Protein AF-0000000068716318 (afdb_homodimer)

Organism: Bacillus thuringiensis (NCBI:txid1428)

Secondary structure (DSSP, 8-state):
--HHHHHHHHHHHHHHHHHHHHHHHHHHHHHHHHHHHHTT----HHHHHHHHHHHHHHHHHHHHHHHHHHHHHH--HHHHHTTS---BHHHHHHHHHHHHHHHT----HHHHHHIIIIIT-PPPB------------/--HHHHHHHHHHHHHHHHHHHHHHHHHHHHHHHHHHHHTT----HHHHHHHHHHHHHHHHHHHHHHHHHHHHHH--HHHHHTTS---BHHHHHHHHHHHHHHHT----HHHHHHIIIIIT-PPPB------------

Structure (mmCIF, N/CA/C/O backbone):
data_AF-0000000068716318-model_v1
#
loop_
_entity.id
_entity.type
_entity.pdbx_description
1 polymer 'Group-specific protein'
#
loop_
_atom_site.group_PDB
_atom_site.id
_atom_site.type_symbol
_atom_site.label_atom_id
_atom_site.label_alt_id
_atom_site.label_comp_id
_atom_site.label_asym_id
_atom_site.label_entity_id
_atom_site.label_seq_id
_atom_site.pdbx_PDB_ins_code
_atom_site.Cartn_x
_atom_site.Cartn_y
_atom_site.Cartn_z
_atom_site.occupancy
_atom_site.B_iso_or_equiv
_atom_site.auth_seq_id
_atom_site.auth_comp_id
_atom_site.auth_asym_id
_atom_site.auth_atom_id
_atom_site.pdbx_PDB_model_num
ATOM 1 N N . MET A 1 1 ? -17.547 17.469 21.984 1 54.81 1 MET A N 1
ATOM 2 C CA . MET A 1 1 ? -16.453 16.859 21.234 1 54.81 1 MET A CA 1
ATOM 3 C C . MET A 1 1 ? -16.344 17.469 19.828 1 54.81 1 MET A C 1
ATOM 5 O O . MET A 1 1 ? -17.359 17.703 19.172 1 54.81 1 MET A O 1
ATOM 9 N N . ASN A 1 2 ? -15.156 18.109 19.375 1 83.75 2 ASN A N 1
ATOM 10 C CA . ASN A 1 2 ? -14.891 18.859 18.141 1 83.75 2 ASN A CA 1
ATOM 11 C C . ASN A 1 2 ? -15.242 18.047 16.906 1 83.75 2 ASN A C 1
ATOM 13 O O . ASN A 1 2 ? -14.828 16.891 16.766 1 83.75 2 ASN A O 1
ATOM 17 N N . MET A 1 3 ? -16.484 18.438 16.25 1 91.94 3 MET A N 1
ATOM 18 C CA . MET A 1 3 ? -16.984 17.781 15.039 1 91.94 3 MET A CA 1
ATOM 19 C C . MET A 1 3 ? -15.844 17.344 14.133 1 91.94 3 MET A C 1
ATOM 21 O O . MET A 1 3 ? -15.914 16.281 13.516 1 91.94 3 MET A O 1
ATOM 25 N N . LEU A 1 4 ? -14.852 18.047 14.164 1 92.25 4 LEU A N 1
ATOM 26 C CA . LEU A 1 4 ? -13.672 17.719 13.367 1 92.25 4 LEU A CA 1
ATOM 27 C C . LEU A 1 4 ? -12.992 16.469 13.914 1 92.25 4 LEU A C 1
ATOM 29 O O . LEU A 1 4 ? -12.602 15.578 13.148 1 92.25 4 LEU A O 1
ATOM 33 N N . TYR A 1 5 ? -12.945 16.422 15.195 1 93 5 TYR A N 1
ATOM 34 C CA . TYR A 1 5 ? -12.312 15.273 15.844 1 93 5 TYR A CA 1
ATOM 35 C C . TYR A 1 5 ? -13.117 14 15.602 1 93 5 TYR A C 1
ATOM 37 O O . TYR A 1 5 ? -12.562 12.977 15.203 1 93 5 TYR A O 1
ATOM 45 N N . GLU A 1 6 ? -14.391 14.055 15.82 1 92.94 6 GLU A N 1
ATOM 46 C CA . GLU A 1 6 ? -15.25 12.883 15.656 1 92.94 6 GLU A CA 1
ATOM 47 C C . GLU A 1 6 ? -15.234 12.375 14.219 1 92.94 6 GLU A C 1
ATOM 49 O O . GLU A 1 6 ? -15.141 11.172 13.977 1 92.94 6 GLU A O 1
ATOM 54 N N . ASN A 1 7 ? -15.328 13.312 13.305 1 93.81 7 ASN A N 1
ATOM 55 C CA . ASN A 1 7 ? -15.273 12.953 11.891 1 93.81 7 ASN A CA 1
ATOM 56 C C . ASN A 1 7 ? -13.938 12.32 11.523 1 93.81 7 ASN A C 1
ATOM 58 O O . ASN A 1 7 ? -13.891 11.336 10.789 1 93.81 7 ASN A O 1
ATOM 62 N N . GLY A 1 8 ? -12.875 12.922 12.039 1 94.44 8 GLY A N 1
ATOM 63 C CA . GLY A 1 8 ? -11.547 12.383 11.766 1 94.44 8 GLY A CA 1
ATOM 64 C C . GLY A 1 8 ? -11.352 10.984 12.32 1 94.44 8 GLY A C 1
ATOM 65 O O . GLY A 1 8 ? -10.805 10.109 11.641 1 94.44 8 GLY A O 1
ATOM 66 N N . VAL A 1 9 ? -11.867 10.805 13.5 1 92.75 9 VAL A N 1
ATOM 67 C CA . VAL A 1 9 ? -11.727 9.5 14.133 1 92.75 9 VAL A CA 1
ATOM 68 C C . VAL A 1 9 ? -12.531 8.461 13.359 1 92.75 9 VAL A C 1
ATOM 70 O O . VAL A 1 9 ? -12.039 7.352 13.102 1 92.75 9 VAL A O 1
ATOM 73 N N . ASP A 1 10 ? -13.719 8.805 13 1 94.25 10 ASP A N 1
ATOM 74 C CA . ASP A 1 10 ? -14.562 7.91 12.211 1 94.25 10 ASP A CA 1
ATOM 75 C C . ASP A 1 10 ? -13.875 7.52 10.906 1 94.25 10 ASP A C 1
ATOM 77 O O . ASP A 1 10 ? -13.898 6.352 10.508 1 94.25 10 ASP A O 1
ATOM 81 N N . LYS A 1 11 ? -13.281 8.484 10.25 1 95.31 11 LYS A N 1
ATOM 82 C CA . LYS A 1 11 ? -12.609 8.219 8.977 1 95.31 11 LYS A CA 1
ATOM 83 C C . LYS A 1 11 ? -11.375 7.352 9.18 1 95.31 11 LYS A C 1
ATOM 85 O O . LYS A 1 11 ? -11.078 6.48 8.359 1 95.31 11 LYS A O 1
ATOM 90 N N . LEU A 1 12 ? -10.656 7.629 10.25 1 94.06 12 LEU A N 1
ATOM 91 C CA . LEU A 1 12 ? -9.492 6.809 10.555 1 94.06 12 LEU A CA 1
ATOM 92 C C . LEU A 1 12 ? -9.891 5.352 10.766 1 94.06 12 LEU A C 1
ATOM 94 O O . LEU A 1 12 ? -9.211 4.441 10.289 1 94.06 12 LEU A O 1
ATOM 98 N N . LEU A 1 13 ? -10.953 5.152 11.445 1 93.19 13 LEU A N 1
ATOM 99 C CA . LEU A 1 13 ? -11.438 3.801 11.695 1 93.19 13 LEU A CA 1
ATOM 100 C C . LEU A 1 13 ? -11.875 3.129 10.398 1 93.19 13 LEU A C 1
ATOM 102 O O . LEU A 1 13 ? -11.57 1.955 10.172 1 93.19 13 LEU A O 1
ATOM 106 N N . SER A 1 14 ? -12.602 3.877 9.586 1 94.88 14 SER A N 1
ATOM 107 C CA . SER A 1 14 ? -13.016 3.365 8.281 1 94.88 14 SER A CA 1
ATOM 108 C C . SER A 1 14 ? -11.812 2.988 7.426 1 94.88 14 SER A C 1
ATOM 110 O O . SER A 1 14 ? -11.789 1.922 6.809 1 94.88 14 SER A O 1
ATOM 112 N N . LEU A 1 15 ? -10.867 3.85 7.367 1 95.56 15 LEU A N 1
ATOM 113 C CA . LEU A 1 15 ? -9.633 3.602 6.621 1 95.56 15 LEU A CA 1
ATOM 114 C C . LEU A 1 15 ? -8.938 2.338 7.121 1 95.56 15 LEU A C 1
ATOM 116 O O . LEU A 1 15 ? -8.531 1.493 6.324 1 95.56 15 LEU A O 1
ATOM 120 N N . SER A 1 16 ? -8.898 2.24 8.406 1 92.81 16 SER A N 1
ATOM 121 C CA . SER A 1 16 ? -8.281 1.06 9 1 92.81 16 SER A CA 1
ATOM 122 C C . SER A 1 16 ? -8.992 -0.217 8.562 1 92.81 16 SER A C 1
ATOM 124 O O . SER A 1 16 ? -8.344 -1.213 8.234 1 92.81 16 SER A O 1
ATOM 126 N N . ARG A 1 17 ? -10.211 -0.189 8.562 1 93.31 17 ARG A N 1
ATOM 127 C CA . ARG A 1 17 ? -11 -1.341 8.133 1 93.31 17 ARG A CA 1
ATOM 128 C C . ARG A 1 17 ? -10.742 -1.665 6.664 1 93.31 17 ARG A C 1
ATOM 130 O O . ARG A 1 17 ? -10.594 -2.832 6.297 1 93.31 17 ARG A O 1
ATOM 137 N N . ASN A 1 18 ? -10.742 -0.652 5.844 1 94.75 18 ASN A N 1
ATOM 138 C CA . ASN A 1 18 ? -10.508 -0.842 4.418 1 94.75 18 ASN A CA 1
ATOM 139 C C . ASN A 1 18 ? -9.125 -1.43 4.145 1 94.75 18 ASN A C 1
ATOM 141 O O . ASN A 1 18 ? -8.969 -2.273 3.262 1 94.75 18 ASN A O 1
ATOM 145 N N . ILE A 1 19 ? -8.125 -1.002 4.871 1 95.06 19 ILE A N 1
ATOM 146 C CA . ILE A 1 19 ? -6.777 -1.534 4.73 1 95.06 19 ILE A CA 1
ATOM 147 C C . ILE A 1 19 ? -6.766 -3.016 5.098 1 95.06 19 ILE A C 1
ATOM 149 O O . ILE A 1 19 ? -6.16 -3.832 4.398 1 95.06 19 ILE A O 1
ATOM 153 N N . SER A 1 20 ? -7.438 -3.344 6.168 1 93.06 20 SER A N 1
ATOM 154 C CA . SER A 1 20 ? -7.527 -4.738 6.582 1 93.06 20 SER A CA 1
ATOM 155 C C . SER A 1 20 ? -8.211 -5.594 5.52 1 93.06 20 SER A C 1
ATOM 157 O O . SER A 1 20 ? -7.801 -6.727 5.27 1 93.06 20 SER A O 1
ATOM 159 N N . GLU A 1 21 ? -9.242 -5.023 4.957 1 94.56 21 GLU A N 1
ATOM 160 C CA . GLU A 1 21 ? -9.93 -5.738 3.887 1 94.56 21 GLU A CA 1
ATOM 161 C C . GLU A 1 21 ? -9.008 -5.953 2.686 1 94.56 21 GLU A C 1
ATOM 163 O O . GLU A 1 21 ? -9.016 -7.023 2.074 1 94.56 21 GLU A O 1
ATOM 168 N N . LEU A 1 22 ? -8.273 -4.949 2.301 1 95.5 22 LEU A N 1
ATOM 169 C CA . LEU A 1 22 ? -7.328 -5.098 1.204 1 95.5 22 LEU A CA 1
ATOM 170 C C . LEU A 1 22 ? -6.305 -6.188 1.515 1 95.5 22 LEU A C 1
ATOM 172 O O . LEU A 1 22 ? -5.984 -7.004 0.652 1 95.5 22 LEU A O 1
ATOM 176 N N . TYR A 1 23 ? -5.836 -6.152 2.74 1 95.75 23 TYR A N 1
ATOM 177 C CA . TYR A 1 23 ? -4.895 -7.18 3.174 1 95.75 23 TYR A CA 1
ATOM 178 C C . TYR A 1 23 ? -5.465 -8.57 2.943 1 95.75 23 TYR A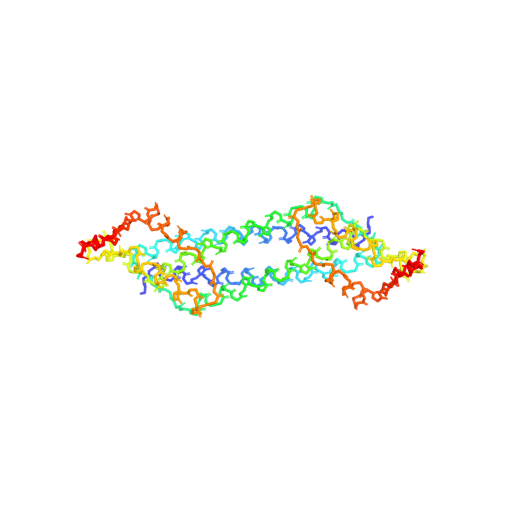 C 1
ATOM 180 O O . TYR A 1 23 ? -4.793 -9.438 2.383 1 95.75 23 TYR A O 1
ATOM 188 N N . ARG A 1 24 ? -6.656 -8.781 3.402 1 95.81 24 ARG A N 1
ATOM 189 C CA . ARG A 1 24 ? -7.32 -10.07 3.24 1 95.81 24 ARG A CA 1
ATOM 190 C C . ARG A 1 24 ? -7.461 -10.43 1.767 1 95.81 24 ARG A C 1
ATOM 192 O O . ARG A 1 24 ? -7.207 -11.57 1.374 1 95.81 24 ARG A O 1
ATOM 199 N N . GLU A 1 25 ? -7.852 -9.5 0.943 1 95.88 25 GLU A N 1
ATOM 200 C CA . GLU A 1 25 ? -8.055 -9.742 -0.481 1 95.88 25 GLU A CA 1
ATOM 201 C C . GLU A 1 25 ? -6.742 -10.078 -1.179 1 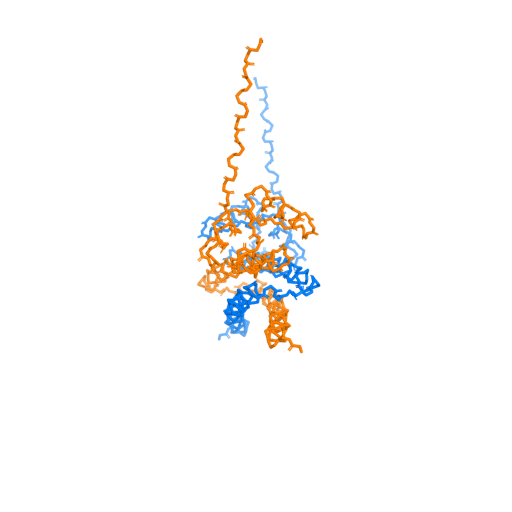95.88 25 GLU A C 1
ATOM 203 O O . GLU A 1 25 ? -6.707 -10.922 -2.076 1 95.88 25 GLU A O 1
ATOM 208 N N . LEU A 1 26 ? -5.738 -9.383 -0.802 1 96.31 26 LEU A N 1
ATOM 209 C CA . LEU A 1 26 ? -4.422 -9.68 -1.358 1 96.31 26 LEU A CA 1
ATOM 210 C C . LEU A 1 26 ? -4.016 -11.117 -1.044 1 96.31 26 LEU A C 1
ATOM 212 O O . LEU A 1 26 ? -3.512 -11.828 -1.916 1 96.31 26 LEU A O 1
ATOM 216 N N . ASN A 1 27 ? -4.281 -11.523 0.18 1 95.88 27 ASN A N 1
ATOM 217 C CA . ASN A 1 27 ? -3.988 -12.898 0.578 1 95.88 27 ASN A CA 1
ATOM 218 C C . ASN A 1 27 ? -4.801 -13.898 -0.234 1 95.88 27 ASN A C 1
ATOM 220 O O . ASN A 1 27 ? -4.266 -14.906 -0.704 1 95.88 27 ASN A O 1
ATOM 224 N N . GLU A 1 28 ? -6.023 -13.602 -0.371 1 96.19 28 GLU A N 1
ATOM 225 C CA . GLU A 1 28 ? -6.898 -14.5 -1.118 1 96.19 28 GLU A CA 1
ATOM 226 C C . GLU A 1 28 ? -6.469 -14.594 -2.58 1 96.19 28 GLU A C 1
ATOM 228 O O . GLU A 1 28 ? -6.445 -15.688 -3.154 1 96.19 28 GLU A O 1
ATOM 233 N N . MET A 1 29 ? -6.152 -13.477 -3.184 1 96.69 29 MET A N 1
ATOM 234 C CA . MET A 1 29 ? -5.719 -13.5 -4.578 1 96.69 29 MET A CA 1
ATOM 235 C C . MET A 1 29 ? -4.426 -14.289 -4.738 1 96.69 29 MET A C 1
ATOM 237 O O . MET A 1 29 ? -4.242 -15 -5.73 1 96.69 29 MET A O 1
ATOM 241 N N . THR A 1 30 ? -3.527 -14.148 -3.73 1 96.75 30 THR A N 1
ATOM 242 C CA . THR A 1 30 ? -2.277 -14.898 -3.758 1 96.75 30 THR A CA 1
ATOM 243 C C . THR A 1 30 ? -2.553 -16.406 -3.746 1 96.75 30 THR A C 1
ATOM 245 O O . THR A 1 30 ? -1.923 -17.156 -4.488 1 96.75 30 THR A O 1
ATOM 248 N N . ARG A 1 31 ? -3.486 -16.766 -2.939 1 96.12 31 ARG A N 1
ATOM 249 C CA . ARG A 1 31 ? -3.863 -18.172 -2.877 1 96.12 31 ARG A CA 1
ATOM 250 C C . ARG A 1 31 ? -4.441 -18.656 -4.207 1 96.12 31 ARG A C 1
ATOM 252 O O . ARG A 1 31 ? -4.078 -19.719 -4.703 1 96.12 31 ARG A O 1
ATOM 259 N N . ILE A 1 32 ? -5.301 -17.906 -4.754 1 96.56 32 ILE A N 1
ATOM 260 C CA . ILE A 1 32 ? -5.918 -18.25 -6.035 1 96.56 32 ILE A CA 1
ATOM 261 C C . ILE A 1 32 ? -4.844 -18.375 -7.109 1 96.56 32 ILE A C 1
ATOM 263 O O . ILE A 1 32 ? -4.867 -19.297 -7.922 1 96.56 32 ILE A O 1
ATOM 267 N N . LEU A 1 33 ? -3.91 -17.469 -7.141 1 96.44 33 LEU A N 1
ATOM 268 C CA . LEU A 1 33 ? -2.818 -17.5 -8.109 1 96.44 33 LEU A CA 1
ATOM 269 C C . LEU A 1 33 ? -2.006 -18.781 -7.965 1 96.44 33 LEU A C 1
ATOM 271 O O . LEU A 1 33 ? -1.538 -19.344 -8.961 1 96.44 33 LEU A O 1
ATOM 275 N N . THR A 1 34 ? -1.767 -19.125 -6.672 1 96.5 34 THR A N 1
ATOM 276 C CA . THR A 1 34 ? -1.016 -20.359 -6.445 1 96.5 34 THR A CA 1
ATOM 277 C C . THR A 1 34 ? -1.665 -21.531 -7.172 1 96.5 34 THR A C 1
ATOM 279 O O . THR A 1 34 ? -0.981 -22.312 -7.836 1 96.5 34 THR A O 1
ATOM 282 N N . ASP A 1 35 ? -2.98 -21.641 -7.078 1 95.56 35 ASP A N 1
ATOM 283 C CA . ASP A 1 35 ? -3.707 -22.719 -7.758 1 95.56 35 ASP A CA 1
ATOM 284 C C . ASP A 1 35 ? -3.627 -22.562 -9.273 1 95.56 35 ASP A C 1
ATOM 286 O O . ASP A 1 35 ? -3.441 -23.547 -9.992 1 95.56 35 ASP A O 1
ATOM 290 N N . CYS A 1 36 ? -3.793 -21.406 -9.75 1 96.62 36 CYS A N 1
ATOM 291 C CA . CYS A 1 36 ? -3.693 -21.125 -11.18 1 96.62 36 CYS A CA 1
ATOM 292 C C . CYS A 1 36 ? -2.301 -21.469 -11.703 1 96.62 36 CYS A C 1
ATOM 294 O O . CYS A 1 36 ? -2.16 -22.047 -12.781 1 96.62 36 CYS A O 1
ATOM 296 N N . ASN A 1 37 ? -1.293 -21.078 -10.984 1 96.75 37 ASN A N 1
ATOM 297 C CA . ASN A 1 37 ? 0.087 -21.344 -11.375 1 96.75 37 ASN A CA 1
ATOM 298 C C . ASN A 1 37 ? 0.355 -22.844 -11.492 1 96.75 37 ASN A C 1
ATOM 300 O O . ASN A 1 37 ? 0.982 -23.281 -12.461 1 96.75 37 ASN A O 1
ATOM 304 N N . ARG A 1 38 ? -0.157 -23.609 -10.562 1 95.56 38 ARG A N 1
ATOM 305 C CA . ARG A 1 38 ? 0.046 -25.047 -10.578 1 95.56 38 ARG A CA 1
ATOM 306 C C . ARG A 1 38 ? -0.476 -25.656 -11.875 1 95.5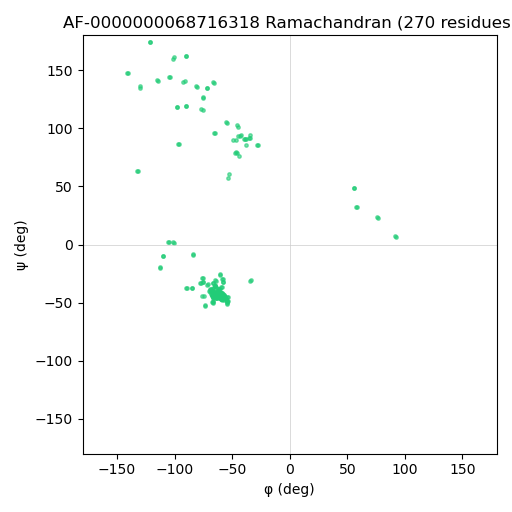6 38 ARG A C 1
ATOM 308 O O . ARG A 1 38 ? 0.106 -26.609 -12.398 1 95.56 38 ARG A O 1
ATOM 315 N N . GLU A 1 39 ? -1.524 -25.031 -12.367 1 95.19 39 GLU A N 1
ATOM 316 C CA . GLU A 1 39 ? -2.16 -25.562 -13.57 1 95.19 39 GLU A CA 1
ATOM 317 C C . GLU A 1 39 ? -1.734 -24.766 -14.805 1 95.19 39 GLU A C 1
ATOM 319 O O . GLU A 1 39 ? -2.268 -24.984 -15.898 1 95.19 39 GLU A O 1
ATOM 324 N N . SER A 1 40 ? -0.82 -23.75 -14.586 1 94.5 40 SER A N 1
ATOM 325 C CA . SER A 1 40 ? -0.3 -22.891 -15.648 1 94.5 40 SER A CA 1
ATOM 326 C C . SER A 1 40 ? -1.427 -22.156 -16.375 1 94.5 40 SER A C 1
ATOM 328 O O . SER A 1 40 ? -1.408 -22.047 -17.594 1 94.5 40 SER A O 1
ATOM 330 N N . VAL A 1 41 ? -2.457 -21.875 -15.594 1 95.12 41 VAL A N 1
ATOM 331 C CA . VAL A 1 41 ? -3.482 -20.953 -16.078 1 95.12 41 VAL A CA 1
ATOM 332 C C . VAL A 1 41 ? -2.967 -19.516 -15.977 1 95.12 41 VAL A C 1
ATOM 334 O O . VAL A 1 41 ? -2.783 -18.984 -14.883 1 95.12 41 VAL A O 1
ATOM 337 N N . LYS A 1 42 ? -2.818 -18.859 -17.031 1 94.62 42 LYS A N 1
ATOM 338 C CA . LYS A 1 42 ? -2.143 -17.562 -17.094 1 94.62 42 LYS A CA 1
ATOM 339 C C . LYS A 1 42 ? -3.148 -16.438 -17.25 1 94.62 42 LYS A C 1
ATOM 341 O O . LYS A 1 42 ? -4.156 -16.578 -17.938 1 94.62 42 LYS A O 1
ATOM 346 N N . PHE A 1 43 ? -2.816 -15.43 -16.656 1 93.81 43 PHE A N 1
ATOM 347 C CA . PHE A 1 43 ? -3.643 -14.234 -16.766 1 93.81 43 PHE A CA 1
ATOM 348 C C . PHE A 1 43 ? -3.037 -13.242 -17.75 1 93.81 43 PHE A C 1
ATOM 350 O O . PHE A 1 43 ? -1.836 -13.289 -18.031 1 93.81 43 PHE A O 1
ATOM 357 N N . ASP A 1 44 ? -3.902 -12.367 -18.203 1 92.06 44 ASP A N 1
ATOM 358 C CA . ASP A 1 44 ? -3.453 -11.305 -19.094 1 92.06 44 ASP A CA 1
ATOM 359 C C . ASP A 1 44 ? -2.502 -10.352 -18.375 1 92.06 44 ASP A C 1
ATOM 361 O O . ASP A 1 44 ? -2.746 -9.969 -17.234 1 92.06 44 ASP A O 1
ATOM 365 N N . ARG A 1 45 ? -1.508 -9.977 -19.078 1 88 45 ARG A N 1
ATOM 366 C CA . ARG A 1 45 ? -0.476 -9.109 -18.531 1 88 45 ARG A CA 1
ATOM 367 C C . ARG A 1 45 ? -1.062 -7.77 -18.094 1 88 45 ARG A C 1
ATOM 369 O O . ARG A 1 45 ? -0.504 -7.09 -17.234 1 88 45 ARG A O 1
ATOM 376 N N . LEU A 1 46 ? -2.137 -7.379 -18.688 1 89.06 46 LEU A N 1
ATOM 377 C CA . LEU A 1 46 ? -2.775 -6.113 -18.344 1 89.06 46 LEU A CA 1
ATOM 378 C C . LEU A 1 46 ? -3.162 -6.082 -16.859 1 89.06 46 LEU A C 1
ATOM 380 O O . LEU A 1 46 ? -3.074 -5.035 -16.219 1 89.06 46 LEU A O 1
ATOM 384 N N . TYR A 1 47 ? -3.443 -7.285 -16.344 1 84.31 47 TYR A N 1
ATOM 385 C CA . TYR A 1 47 ? -3.809 -7.355 -14.93 1 84.31 47 TYR A CA 1
ATOM 386 C C . TYR A 1 47 ? -2.596 -7.109 -14.039 1 84.31 47 TYR A C 1
ATOM 388 O O . TYR A 1 47 ? -2.701 -6.441 -13.008 1 84.31 47 TYR A O 1
ATOM 396 N N . VAL A 1 48 ? -1.477 -7.539 -14.43 1 85.12 48 VAL A N 1
ATOM 397 C CA . VAL A 1 48 ? -0.237 -7.34 -13.688 1 85.12 48 VAL A CA 1
ATOM 398 C C . VAL A 1 48 ? 0.13 -5.859 -13.68 1 85.12 48 VAL A C 1
ATOM 400 O O . VAL A 1 48 ? 0.38 -5.281 -12.617 1 85.12 48 VAL A O 1
ATOM 403 N N . LYS A 1 49 ? 0.097 -5.289 -14.828 1 89.19 49 LYS A N 1
ATOM 404 C CA . LYS A 1 49 ? 0.446 -3.875 -14.961 1 89.19 49 LYS A CA 1
ATOM 405 C C . LYS A 1 49 ? -0.468 -3.002 -14.102 1 89.19 49 LYS A C 1
ATOM 407 O O . LYS A 1 49 ? -0.002 -2.088 -13.422 1 89.19 49 LYS A O 1
ATOM 412 N N . GLU A 1 50 ? -1.669 -3.289 -14.188 1 88.69 50 GLU A N 1
ATOM 413 C CA . GLU A 1 50 ? -2.639 -2.508 -13.422 1 88.69 50 GLU A CA 1
ATOM 414 C C . GLU A 1 50 ? -2.369 -2.607 -11.922 1 88.69 50 GLU A C 1
ATOM 416 O O . GLU A 1 50 ? -2.393 -1.598 -11.219 1 88.69 50 GLU A O 1
ATOM 421 N N . LEU A 1 51 ? -2.109 -3.795 -11.422 1 88.5 51 LEU A N 1
ATOM 422 C CA . LEU A 1 51 ? -1.865 -3.998 -10 1 88.5 51 LEU A CA 1
ATOM 423 C C . LEU A 1 51 ? -0.585 -3.295 -9.562 1 88.5 51 LEU A C 1
ATOM 425 O O . LEU A 1 51 ? -0.529 -2.719 -8.469 1 88.5 51 LEU A O 1
ATOM 429 N N . LEU A 1 52 ? 0.415 -3.283 -10.438 1 88.75 52 LEU A N 1
ATOM 430 C CA . LEU A 1 52 ? 1.669 -2.6 -10.141 1 88.75 52 LEU A CA 1
ATOM 431 C C . LEU A 1 52 ? 1.457 -1.092 -10.055 1 88.75 52 LEU A C 1
ATOM 433 O O . LEU A 1 52 ? 1.941 -0.445 -9.117 1 88.75 52 LEU A O 1
ATOM 437 N N . TRP A 1 53 ? 0.749 -0.538 -10.953 1 89.62 53 TRP A N 1
ATOM 438 C CA . TRP A 1 53 ? 0.466 0.894 -10.969 1 89.62 53 TRP A CA 1
ATOM 439 C C . TRP A 1 53 ? -0.323 1.306 -9.727 1 89.62 53 TRP A C 1
ATOM 441 O O . TRP A 1 53 ? 0.011 2.297 -9.07 1 89.62 53 TRP A O 1
ATOM 451 N N . LYS A 1 54 ? -1.218 0.526 -9.406 1 90.81 54 LYS A N 1
ATOM 452 C CA . LYS A 1 54 ? -2.078 0.841 -8.273 1 90.81 54 LYS A CA 1
ATOM 453 C C . LYS A 1 54 ? -1.305 0.754 -6.957 1 90.81 54 LYS A C 1
ATOM 455 O O . LYS A 1 54 ? -1.541 1.541 -6.039 1 90.81 54 LYS A O 1
ATOM 460 N N . LYS A 1 55 ? -0.442 -0.215 -6.855 1 90.19 55 LYS A N 1
ATOM 461 C CA . LYS A 1 55 ? 0.426 -0.304 -5.684 1 90.19 55 LYS A CA 1
ATOM 462 C C . LYS A 1 55 ? 1.193 0.997 -5.469 1 90.19 55 LYS A C 1
ATOM 464 O O . LYS A 1 55 ? 1.225 1.527 -4.355 1 90.19 55 LYS A O 1
ATOM 469 N N . GLU A 1 56 ? 1.792 1.479 -6.492 1 89.94 56 GLU A N 1
ATOM 470 C CA . GLU A 1 56 ? 2.582 2.701 -6.395 1 89.94 56 GLU A CA 1
ATOM 471 C C . GLU A 1 56 ? 1.715 3.889 -5.984 1 89.94 56 GLU A C 1
ATOM 473 O O . GLU A 1 56 ? 2.125 4.711 -5.164 1 89.94 56 GLU A O 1
ATOM 478 N N . ASP A 1 57 ? 0.518 3.967 -6.559 1 90.62 57 ASP A N 1
ATOM 479 C CA . ASP A 1 57 ? -0.419 5.031 -6.219 1 90.62 57 ASP A CA 1
ATOM 480 C C . ASP A 1 57 ? -0.785 4.992 -4.734 1 90.62 57 ASP A C 1
ATOM 482 O O . ASP A 1 57 ? -0.798 6.023 -4.062 1 90.62 57 ASP A O 1
ATOM 486 N N . VAL A 1 58 ? -1.059 3.801 -4.277 1 91.69 58 VAL A N 1
ATOM 487 C CA . VAL A 1 58 ? -1.468 3.629 -2.889 1 91.69 58 VAL A CA 1
ATOM 488 C C . VAL A 1 58 ? -0.315 4.008 -1.96 1 91.69 58 VAL A C 1
ATOM 490 O O . VAL A 1 58 ? -0.518 4.695 -0.958 1 91.69 58 VAL A O 1
ATOM 493 N N . ILE A 1 59 ? 0.911 3.645 -2.279 1 91.19 59 ILE A N 1
ATOM 494 C CA . ILE A 1 59 ? 2.084 3.939 -1.464 1 91.19 59 ILE A CA 1
ATOM 495 C C . ILE A 1 59 ? 2.301 5.449 -1.398 1 91.19 59 ILE A C 1
ATOM 497 O O . ILE A 1 59 ? 2.562 6 -0.326 1 91.19 59 ILE A O 1
ATOM 501 N N . GLU A 1 60 ? 2.197 6.035 -2.533 1 92.25 60 GLU A N 1
ATOM 502 C CA . GLU A 1 60 ? 2.35 7.484 -2.58 1 92.25 60 GLU A CA 1
ATOM 503 C C . GLU A 1 60 ? 1.319 8.18 -1.692 1 92.25 60 GLU A C 1
ATOM 505 O O . GLU A 1 60 ? 1.649 9.117 -0.964 1 92.25 60 GLU A O 1
ATOM 510 N N . LYS A 1 61 ? 0.1 7.738 -1.749 1 94.31 61 LYS A N 1
ATOM 511 C CA . LYS A 1 61 ? -0.955 8.344 -0.94 1 94.31 61 LYS A CA 1
ATOM 512 C C . LYS A 1 61 ? -0.723 8.086 0.546 1 94.31 61 LYS A C 1
ATOM 514 O O . LYS A 1 61 ? -0.999 8.953 1.38 1 94.31 61 L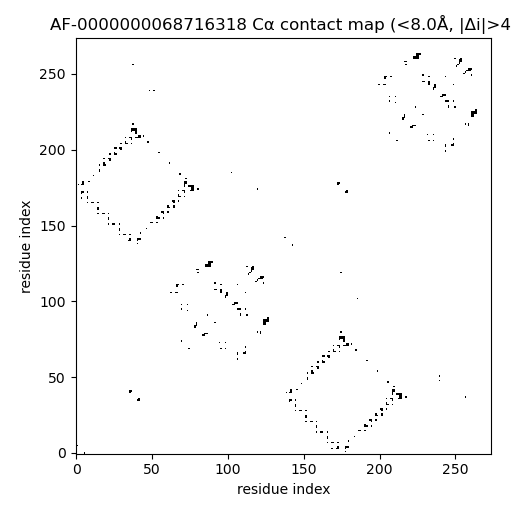YS A O 1
ATOM 519 N N . TYR A 1 62 ? -0.252 6.934 0.892 1 93.19 62 TYR A N 1
ATOM 520 C CA . TYR A 1 62 ? 0.131 6.652 2.27 1 93.19 62 TYR A CA 1
ATOM 521 C C . TYR A 1 62 ? 1.193 7.633 2.754 1 93.19 62 TYR A C 1
ATOM 523 O O . TYR A 1 62 ? 1.119 8.133 3.877 1 93.19 62 TYR A O 1
ATOM 531 N N . ASP A 1 63 ? 2.137 7.859 1.884 1 92.44 63 ASP A N 1
ATOM 532 C CA . ASP A 1 63 ? 3.219 8.766 2.252 1 92.44 63 ASP A CA 1
ATOM 533 C C . ASP A 1 63 ? 2.691 10.18 2.496 1 92.44 63 ASP A C 1
ATOM 535 O O . ASP A 1 63 ? 3.111 10.852 3.439 1 92.44 63 ASP A O 1
ATOM 539 N N . GLN A 1 64 ? 1.824 10.586 1.664 1 94.5 64 GLN A N 1
ATOM 540 C CA . GLN A 1 64 ? 1.2 11.891 1.854 1 94.5 64 GLN A CA 1
ATOM 541 C C . GLN A 1 64 ? 0.438 11.953 3.174 1 94.5 64 GLN A C 1
ATOM 543 O O . GLN A 1 64 ? 0.5 12.953 3.889 1 94.5 64 GLN A O 1
ATOM 548 N N . LEU A 1 65 ? -0.276 10.938 3.426 1 96.12 65 LEU A N 1
ATOM 549 C CA . LEU A 1 65 ? -1.022 10.852 4.676 1 96.12 65 LEU A CA 1
ATOM 550 C C . LEU A 1 65 ? -0.083 10.914 5.875 1 96.12 65 LEU A C 1
ATOM 552 O O . LEU A 1 65 ? -0.369 11.602 6.859 1 96.12 65 LEU A O 1
ATOM 556 N N . LEU A 1 66 ? 1.049 10.234 5.801 1 94.06 66 LEU A N 1
ATOM 557 C CA . LEU A 1 66 ? 2.021 10.203 6.891 1 94.06 66 LEU A CA 1
ATOM 558 C C . LEU A 1 66 ? 2.568 11.602 7.172 1 94.06 66 LEU A C 1
ATOM 560 O O . LEU A 1 66 ? 2.775 11.969 8.328 1 94.06 66 LEU A O 1
ATOM 564 N N . VAL A 1 67 ? 2.795 12.305 6.145 1 95.94 67 VAL A N 1
ATOM 565 C CA . VAL A 1 67 ? 3.252 13.688 6.305 1 95.94 67 VAL A CA 1
ATOM 566 C C . VAL A 1 67 ? 2.217 14.484 7.098 1 95.94 67 VAL A C 1
ATOM 568 O O . VAL A 1 67 ? 2.564 15.203 8.031 1 95.94 67 VAL A O 1
ATOM 571 N N . GLN A 1 68 ? 0.933 14.344 6.742 1 97.12 68 GLN A N 1
ATOM 572 C CA . GLN A 1 68 ? -0.13 15.055 7.445 1 97.12 68 GLN A CA 1
ATOM 573 C C . GLN A 1 68 ? -0.245 14.586 8.891 1 97.12 68 GLN A C 1
ATOM 575 O O . GLN A 1 68 ? -0.565 15.375 9.781 1 97.12 68 GLN A O 1
ATOM 580 N N . LEU A 1 69 ? -0.018 13.344 9.117 1 96.19 69 LEU A N 1
ATOM 581 C CA . LEU A 1 69 ? -0.044 12.812 10.477 1 96.19 69 LEU A CA 1
ATOM 582 C C . LEU A 1 69 ? 1.124 13.359 11.297 1 96.19 69 LEU A C 1
ATOM 584 O O . LEU A 1 69 ? 0.973 13.648 12.484 1 96.19 69 LEU A O 1
ATOM 588 N N . CYS A 1 70 ? 2.258 13.391 10.68 1 96.44 70 CYS A N 1
ATOM 589 C CA . CYS A 1 70 ? 3.402 14.023 11.328 1 96.44 70 CYS A CA 1
ATOM 590 C C . CYS A 1 70 ? 3.07 15.445 11.75 1 96.44 70 CYS A C 1
ATOM 592 O O . CYS A 1 70 ? 3.312 15.836 12.891 1 96.44 70 CYS A O 1
ATOM 594 N N . ILE A 1 71 ? 2.504 16.188 10.82 1 97 71 ILE A N 1
ATOM 595 C CA . ILE A 1 71 ? 2.109 17.562 11.109 1 97 71 ILE A CA 1
ATOM 596 C C . ILE A 1 71 ? 1.08 17.578 12.234 1 97 71 ILE A C 1
ATOM 598 O O . ILE A 1 71 ? 1.169 18.406 13.156 1 97 71 ILE A O 1
ATOM 602 N N . ASN A 1 72 ? 0.131 16.688 12.203 1 96.94 72 ASN A N 1
ATOM 603 C CA . ASN A 1 72 ? -0.93 16.594 13.203 1 96.94 72 ASN A CA 1
ATOM 604 C C . ASN A 1 72 ? -0.367 16.375 14.602 1 96.94 72 ASN A C 1
ATOM 606 O O . ASN A 1 72 ? -0.803 17.016 15.562 1 96.94 72 ASN A O 1
ATOM 610 N N . GLU A 1 73 ? 0.531 15.539 14.68 1 96.06 73 GLU A N 1
ATOM 611 C CA . GLU A 1 73 ? 1.072 15.156 15.984 1 96.06 73 GLU A CA 1
ATOM 612 C C . GLU A 1 73 ? 2.041 16.219 16.5 1 96.06 73 GLU A C 1
ATOM 614 O O . GLU A 1 73 ? 2.092 16.484 17.703 1 96.06 73 GLU A O 1
ATOM 619 N N . CYS A 1 74 ? 2.721 16.844 15.625 1 96 74 CYS A N 1
ATOM 620 C CA . CYS A 1 74 ? 3.941 17.484 16.094 1 96 74 CYS A CA 1
ATOM 621 C C . CYS A 1 74 ? 3.82 19 16.016 1 96 74 CYS A C 1
ATOM 623 O O . CYS A 1 74 ? 4.613 19.719 16.625 1 96 74 CYS A O 1
ATOM 625 N N . PHE A 1 75 ? 2.941 19.469 15.242 1 96.12 75 PHE A N 1
ATOM 626 C CA . PHE A 1 75 ? 2.9 20.906 15.023 1 96.12 75 PHE A CA 1
ATOM 627 C C . PHE A 1 75 ? 1.613 21.5 15.578 1 96.12 75 PHE A C 1
ATOM 629 O O . PHE A 1 75 ? 0.552 20.875 15.508 1 96.12 75 PHE A O 1
ATOM 636 N N . ASP A 1 76 ? 1.695 22.594 16.141 1 95.69 76 ASP A N 1
ATOM 637 C CA . ASP A 1 76 ? 0.546 23.422 16.484 1 95.69 76 ASP A CA 1
ATOM 638 C C . ASP A 1 76 ? 0.285 24.484 15.422 1 95.69 76 ASP A C 1
ATOM 640 O O . ASP A 1 76 ? 0.675 25.641 15.578 1 95.69 76 ASP A O 1
ATOM 644 N N . LEU A 1 77 ? -0.432 24.141 14.445 1 95.19 77 LEU A N 1
ATOM 645 C CA . LEU A 1 77 ? -0.576 25 13.281 1 95.19 77 LEU A CA 1
ATOM 646 C C . LEU A 1 77 ? -1.505 26.172 13.586 1 95.19 77 LEU A C 1
ATOM 648 O O . LEU A 1 77 ? -1.358 27.25 13.016 1 95.19 77 LEU A O 1
ATOM 652 N N . LYS A 1 78 ? -2.459 25.906 14.438 1 94.25 78 LYS A N 1
ATOM 653 C CA . LYS A 1 78 ? -3.355 27 14.797 1 94.25 78 LYS A CA 1
ATOM 654 C C . LYS A 1 78 ? -2.576 28.203 15.336 1 94.25 78 LYS A C 1
ATOM 656 O O . LYS A 1 78 ? -2.793 29.344 14.898 1 94.25 78 LYS A O 1
ATOM 661 N N . SER A 1 79 ? -1.622 27.953 16.266 1 92.94 79 SER A N 1
ATOM 662 C CA . SER A 1 79 ? -0.804 29.016 16.859 1 92.94 79 SER A CA 1
ATOM 663 C C . SER A 1 79 ? 0.076 29.672 15.805 1 92.94 79 SER A C 1
ATOM 665 O O . SER A 1 79 ? 0.38 30.859 15.898 1 92.94 79 SER A O 1
ATOM 667 N N . VAL A 1 80 ? 0.448 28.891 14.812 1 92 80 VAL A N 1
ATOM 668 C CA . VAL A 1 80 ? 1.303 29.422 13.758 1 92 80 VAL A CA 1
ATOM 669 C C . VAL A 1 80 ? 0.478 30.297 12.82 1 92 80 VAL A C 1
ATOM 671 O O . VAL A 1 80 ? 0.896 31.406 12.469 1 92 80 VAL A O 1
ATOM 674 N N . ILE A 1 81 ? -0.633 29.828 12.484 1 91.19 81 ILE A N 1
ATOM 675 C CA . ILE A 1 81 ? -1.502 30.516 11.539 1 91.19 81 ILE A CA 1
ATOM 676 C C . ILE A 1 81 ? -1.993 31.828 12.156 1 91.19 81 ILE A C 1
ATOM 678 O O . ILE A 1 81 ? -2.107 32.844 11.469 1 91.19 81 ILE A O 1
ATOM 682 N N . THR A 1 82 ? -2.195 31.875 13.453 1 91.81 82 THR A N 1
ATOM 683 C CA . THR A 1 82 ? -2.656 33.094 14.133 1 91.81 82 THR A CA 1
ATOM 684 C C . THR A 1 82 ? -1.487 34 14.438 1 91.81 82 THR A C 1
ATOM 686 O O . THR A 1 82 ? -1.687 35.125 14.906 1 91.81 82 THR A O 1
ATOM 689 N N . GLY A 1 83 ? -0.232 33.531 14.234 1 88.62 83 GLY A N 1
ATOM 690 C CA . GLY A 1 83 ? 0.938 34.375 14.398 1 88.62 83 GLY A CA 1
ATOM 691 C C . GLY A 1 83 ? 1.531 34.312 15.789 1 88.62 83 GLY A C 1
ATOM 692 O O . GLY A 1 83 ? 2.447 35.094 16.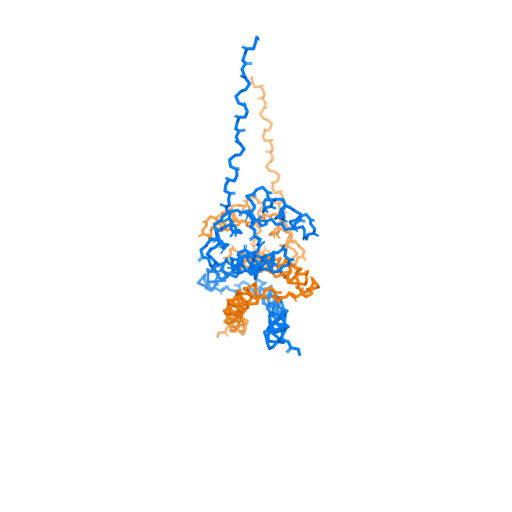109 1 88.62 83 GLY A O 1
ATOM 693 N N . GLU A 1 84 ? 1.063 33.469 16.641 1 91.62 84 GLU A N 1
ATOM 694 C CA . GLU A 1 84 ? 1.537 33.344 18.016 1 91.62 84 GLU A CA 1
ATOM 695 C C . GLU A 1 84 ? 2.879 32.625 18.078 1 91.62 84 GLU A C 1
ATOM 697 O O . GLU A 1 84 ? 3.625 32.781 19.047 1 91.62 84 GLU A O 1
ATOM 702 N N . TYR A 1 85 ? 3.062 31.781 17.094 1 90.06 85 TYR A N 1
ATOM 703 C CA . TYR A 1 85 ? 4.293 31 17.062 1 90.06 85 TYR A CA 1
ATOM 704 C C . TYR A 1 85 ? 4.824 30.859 15.641 1 90.06 85 TYR A C 1
ATOM 706 O O . TYR A 1 85 ? 4.051 30.891 14.68 1 90.06 85 TYR A O 1
ATOM 714 N N . LYS A 1 86 ? 6.133 30.797 15.492 1 89.94 86 LYS A N 1
ATOM 715 C CA . LYS A 1 86 ? 6.777 30.531 14.211 1 89.94 86 LYS A CA 1
ATOM 716 C C . LYS A 1 86 ? 7.812 29.422 14.336 1 89.94 86 LYS A C 1
ATOM 718 O O . LYS A 1 86 ? 8.586 29.375 15.297 1 89.94 86 LYS A O 1
ATOM 723 N N . TYR A 1 87 ? 7.785 28.594 13.422 1 91.25 87 TYR A N 1
ATOM 724 C CA . TYR A 1 87 ? 8.781 27.531 13.391 1 91.25 87 TYR A CA 1
ATOM 725 C C . TYR A 1 87 ? 9.984 27.922 12.547 1 91.25 87 TYR A C 1
ATOM 727 O O . TYR A 1 87 ? 9.828 28.562 11.5 1 91.25 87 TYR A O 1
ATOM 735 N N . THR A 1 88 ? 11.164 27.547 13.047 1 91.38 88 THR A N 1
ATOM 736 C CA . THR A 1 88 ? 12.359 27.656 12.211 1 91.38 88 THR A CA 1
ATOM 737 C C . THR A 1 88 ? 12.578 26.359 11.43 1 91.38 88 THR A C 1
ATOM 739 O O . THR A 1 88 ? 12.023 25.312 11.781 1 91.38 88 THR A O 1
ATOM 742 N N . TYR A 1 89 ? 13.383 26.453 10.383 1 91.31 89 TYR A N 1
ATOM 743 C CA . TYR A 1 89 ? 13.719 25.266 9.602 1 91.31 89 TYR A CA 1
ATOM 744 C C . TYR A 1 89 ? 14.367 24.203 10.477 1 91.31 89 TYR A C 1
ATOM 746 O O . TYR A 1 89 ? 14.055 23.016 10.359 1 91.31 89 TYR A O 1
ATOM 754 N N . GLU A 1 90 ? 15.273 24.594 11.352 1 92.19 90 GLU A N 1
ATOM 755 C CA . GLU A 1 90 ? 15.992 23.672 12.234 1 92.19 90 GLU A CA 1
ATOM 756 C C . GLU A 1 90 ? 15.031 22.953 13.172 1 92.19 90 GLU A C 1
ATOM 758 O O . GLU A 1 90 ? 15.188 21.75 13.438 1 92.19 90 GLU A O 1
ATOM 763 N N . GLU A 1 91 ? 14.062 23.703 13.688 1 93.62 91 GLU A N 1
ATOM 764 C CA . GLU A 1 91 ? 13.062 23.094 14.555 1 93.62 91 GLU A CA 1
ATOM 765 C C . GLU A 1 91 ? 12.266 22.016 13.805 1 93.62 91 GLU A C 1
ATOM 767 O O . GLU A 1 91 ? 12.039 20.922 14.328 1 93.62 91 GLU A O 1
ATOM 772 N N . VAL A 1 92 ? 11.883 22.406 12.594 1 95 92 VAL A N 1
ATOM 773 C CA . VAL A 1 92 ? 11.102 21.469 11.781 1 95 92 VAL A CA 1
ATOM 774 C C . VAL A 1 92 ? 11.93 20.219 11.492 1 95 92 VAL A C 1
ATOM 776 O O . VAL A 1 92 ? 11.438 19.094 11.602 1 95 92 VAL A O 1
ATOM 779 N N . GLU A 1 93 ? 13.164 20.406 11.125 1 95.25 93 GLU A N 1
ATOM 780 C CA . GLU A 1 93 ? 14.07 19.297 10.852 1 95.25 93 GLU A CA 1
ATOM 781 C C . GLU A 1 93 ? 14.172 18.359 12.062 1 95.25 93 GLU A C 1
ATOM 783 O O . GLU A 1 93 ? 14.094 17.141 11.914 1 95.25 93 GLU A O 1
ATOM 788 N N . ASN A 1 94 ? 14.312 18.922 13.188 1 96.62 94 ASN A N 1
ATOM 789 C CA . ASN A 1 94 ? 14.43 18.141 14.406 1 96.62 94 ASN A CA 1
ATOM 790 C C . ASN A 1 94 ? 13.141 17.391 14.719 1 96.62 94 ASN A C 1
ATOM 792 O O . ASN A 1 94 ? 13.172 16.234 15.164 1 96.62 94 ASN A O 1
ATOM 796 N N . ILE A 1 95 ? 12.047 18.094 14.539 1 96.5 95 ILE A N 1
ATOM 797 C CA . ILE A 1 95 ? 10.742 17.5 14.789 1 96.5 95 ILE A CA 1
ATOM 798 C C . ILE A 1 95 ? 10.547 16.297 13.883 1 96.5 95 ILE A C 1
ATOM 800 O O . ILE A 1 95 ? 10.141 15.219 14.344 1 96.5 95 ILE A O 1
ATOM 804 N N . VAL A 1 96 ? 10.859 16.438 12.594 1 96.94 96 VAL A N 1
ATOM 805 C CA . VAL A 1 96 ? 10.68 15.359 11.625 1 96.94 96 VAL A CA 1
ATOM 806 C C . VAL A 1 96 ? 11.625 14.203 11.953 1 96.94 96 VAL A C 1
ATOM 808 O O . VAL A 1 96 ? 11.227 13.031 11.891 1 96.94 96 VAL A O 1
ATOM 811 N N . LEU A 1 97 ? 12.867 14.5 12.297 1 97.75 97 LEU A N 1
ATOM 812 C CA . LEU A 1 97 ? 13.828 13.477 12.688 1 97.75 97 LEU A CA 1
ATOM 813 C C . LEU A 1 97 ? 13.32 12.672 13.875 1 97.75 97 LEU A C 1
ATOM 815 O O . LEU A 1 97 ? 13.398 11.445 13.883 1 97.75 97 LEU A O 1
ATOM 819 N N . GLN A 1 98 ? 12.805 13.352 14.875 1 97.62 98 GLN A N 1
ATOM 820 C CA . GLN A 1 98 ? 12.289 12.688 16.062 1 97.62 98 GLN A CA 1
ATOM 821 C C . GLN A 1 98 ? 11.086 11.805 15.719 1 97.62 98 GLN A C 1
ATOM 823 O O . GLN A 1 98 ? 10.961 10.688 16.234 1 97.62 98 GLN A O 1
ATOM 828 N N . PHE A 1 99 ? 10.219 12.383 14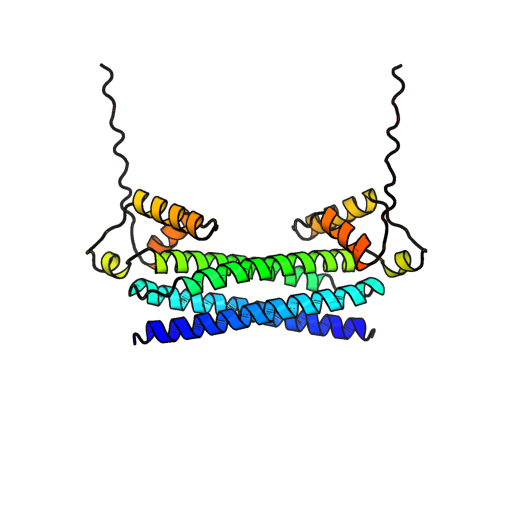.898 1 97.06 99 PHE A N 1
ATOM 829 C CA . PHE A 1 99 ? 9.062 11.609 14.453 1 97.06 99 PHE A CA 1
ATOM 830 C C . PHE A 1 99 ? 9.5 10.344 13.734 1 97.06 99 PHE A C 1
ATOM 832 O O . PHE A 1 99 ? 8.984 9.258 14.008 1 97.06 99 PHE A O 1
ATOM 839 N N . ASN A 1 100 ? 10.43 10.445 12.82 1 95.88 100 ASN A N 1
ATOM 840 C CA . ASN A 1 100 ? 10.953 9.305 12.07 1 95.88 100 ASN A CA 1
ATOM 841 C C . ASN A 1 100 ? 11.562 8.25 13 1 95.88 100 ASN A C 1
ATOM 843 O O . ASN A 1 100 ? 11.344 7.055 12.805 1 95.88 100 ASN A O 1
ATOM 847 N N . GLU A 1 101 ? 12.297 8.672 13.961 1 95.69 101 GLU A N 1
ATOM 848 C CA . GLU A 1 101 ? 12.914 7.762 14.922 1 95.69 101 GLU A CA 1
ATOM 849 C C . GLU A 1 101 ? 11.867 7.078 15.789 1 95.69 101 GLU A C 1
ATOM 851 O O . GLU A 1 101 ? 11.93 5.867 16.016 1 95.69 101 GLU A O 1
ATOM 856 N N . LYS A 1 102 ? 10.922 7.84 16.25 1 94.69 102 LYS A N 1
ATOM 857 C CA . LYS A 1 102 ? 9.891 7.348 17.156 1 94.69 102 LYS A CA 1
ATOM 858 C C . LYS A 1 102 ? 9.055 6.254 16.484 1 94.69 102 LYS A C 1
ATOM 860 O O . LYS A 1 102 ? 8.695 5.262 17.141 1 94.69 102 LYS A O 1
ATOM 865 N N . TYR A 1 103 ? 8.703 6.496 15.234 1 93.62 103 TYR A N 1
ATOM 866 C CA . TYR A 1 103 ? 7.785 5.582 14.562 1 93.62 103 TYR A CA 1
ATOM 867 C C . TYR A 1 103 ? 8.516 4.715 13.555 1 93.62 103 TYR A C 1
ATOM 869 O O . TYR A 1 103 ? 7.898 3.896 12.867 1 93.62 103 TYR A O 1
ATOM 877 N N . ASN A 1 104 ? 9.836 4.879 13.461 1 91.38 104 ASN A N 1
ATOM 878 C CA . ASN A 1 104 ? 10.672 4.117 12.539 1 91.38 104 ASN A CA 1
ATOM 879 C C . ASN A 1 104 ? 10.188 4.262 11.102 1 91.38 104 ASN A C 1
ATOM 881 O O . ASN A 1 104 ? 9.938 3.262 10.422 1 91.38 104 ASN A O 1
ATOM 885 N N . VAL A 1 105 ? 9.961 5.547 10.727 1 91.75 105 VAL A N 1
ATOM 886 C CA . VAL A 1 105 ? 9.586 5.875 9.352 1 91.75 105 VAL A CA 1
ATOM 887 C C . VAL A 1 105 ? 10.609 6.844 8.758 1 91.75 105 VAL A C 1
ATOM 889 O O . VAL A 1 105 ? 11.602 7.188 9.406 1 91.75 105 VAL A O 1
ATOM 892 N N . ALA A 1 106 ? 10.453 7.145 7.465 1 91.75 106 ALA A N 1
ATOM 893 C CA . ALA A 1 106 ? 11.422 8.008 6.793 1 91.75 106 ALA A CA 1
ATOM 894 C C . ALA A 1 106 ? 10.719 9.094 5.98 1 91.75 106 ALA A C 1
ATOM 896 O O . ALA A 1 106 ? 10.836 9.133 4.754 1 91.75 106 ALA A O 1
ATOM 897 N N . ILE A 1 107 ? 10.047 9.898 6.652 1 94.56 107 ILE A N 1
ATOM 898 C CA . ILE A 1 107 ? 9.438 11.055 6 1 94.56 107 ILE A CA 1
ATOM 899 C C . ILE A 1 107 ? 10.523 12.062 5.625 1 94.56 107 ILE A C 1
ATOM 901 O O . ILE A 1 107 ? 11.445 12.312 6.406 1 94.56 107 ILE A O 1
ATOM 905 N N . LEU A 1 108 ? 10.492 12.562 4.523 1 95 108 LEU A N 1
ATOM 906 C CA . LEU A 1 108 ? 11.461 13.562 4.094 1 95 108 LEU A CA 1
ATOM 907 C C . LEU A 1 108 ? 11.078 14.945 4.609 1 95 108 LEU A C 1
ATOM 909 O O . LEU A 1 108 ? 9.922 15.359 4.484 1 95 108 LEU A O 1
ATOM 913 N N . ILE A 1 109 ? 12.023 15.648 5.09 1 94.88 109 ILE A N 1
ATOM 914 C CA . ILE A 1 109 ? 11.797 16.969 5.648 1 94.88 109 ILE A CA 1
ATOM 915 C C . ILE A 1 109 ? 11.234 17.891 4.57 1 94.88 109 ILE A C 1
ATOM 917 O O . ILE A 1 109 ? 10.375 18.734 4.852 1 94.88 109 ILE A O 1
ATOM 921 N N . LYS A 1 110 ? 11.711 17.734 3.414 1 94.69 110 LYS A N 1
ATOM 922 C CA . LYS A 1 110 ? 11.258 18.594 2.318 1 94.69 110 LYS A CA 1
ATOM 923 C C . LYS A 1 110 ? 9.75 18.453 2.109 1 94.69 110 LYS A C 1
ATOM 925 O O . LYS A 1 110 ? 9.086 19.422 1.737 1 94.69 110 LYS A O 1
ATOM 930 N N . ASP A 1 111 ? 9.195 17.297 2.27 1 95.56 111 ASP A N 1
ATOM 931 C CA . ASP A 1 111 ? 7.766 17.078 2.08 1 95.56 111 ASP A CA 1
ATOM 932 C C . ASP A 1 111 ? 6.953 17.766 3.172 1 95.56 111 ASP A C 1
ATOM 934 O O . ASP A 1 111 ? 5.867 18.281 2.91 1 95.56 111 ASP A O 1
ATOM 938 N N . VAL A 1 112 ? 7.461 17.734 4.355 1 96.25 112 VAL A N 1
ATOM 939 C CA . VAL A 1 112 ? 6.793 18.438 5.453 1 96.25 112 VAL A CA 1
ATOM 940 C C . VAL A 1 112 ? 6.828 19.938 5.207 1 96.25 112 VAL A C 1
ATOM 942 O O . VAL A 1 112 ? 5.809 20.625 5.34 1 96.25 112 VAL A O 1
ATOM 945 N N . CYS A 1 113 ? 7.98 20.422 4.789 1 94.81 113 CYS A N 1
ATOM 946 C CA . CYS A 1 113 ? 8.125 21.844 4.512 1 94.81 113 CYS A CA 1
ATOM 947 C C . CYS A 1 113 ? 7.184 22.281 3.395 1 94.81 113 CYS A C 1
ATOM 949 O O . CYS A 1 113 ? 6.57 23.344 3.475 1 94.81 113 CYS A O 1
ATOM 951 N N . LYS A 1 114 ? 7.148 21.516 2.428 1 94.81 114 LYS A N 1
ATOM 952 C CA . LYS A 1 114 ? 6.258 21.812 1.308 1 94.81 114 LYS A CA 1
ATOM 953 C C . LYS A 1 114 ? 4.809 21.922 1.771 1 94.81 114 LYS A C 1
ATOM 955 O O . LYS A 1 114 ? 4.098 22.844 1.371 1 94.81 114 LYS A O 1
ATOM 960 N N . GLU A 1 115 ? 4.371 20.984 2.551 1 95.88 115 GLU A N 1
ATOM 961 C CA . GLU A 1 115 ? 3.002 21.031 3.053 1 95.88 115 GLU A CA 1
ATOM 962 C C . GLU A 1 115 ? 2.764 22.266 3.91 1 95.88 115 GLU A C 1
ATOM 964 O O . GLU A 1 115 ? 1.739 22.938 3.773 1 95.88 115 GLU A O 1
ATOM 969 N N . LEU A 1 116 ? 3.691 22.516 4.766 1 96 116 LEU A N 1
ATOM 970 C CA . LEU A 1 116 ? 3.557 23.688 5.617 1 96 116 LEU A CA 1
ATOM 971 C C . LEU A 1 116 ? 3.443 24.953 4.777 1 96 116 LEU A C 1
ATOM 973 O O . LEU A 1 116 ? 2.584 25.797 5.035 1 96 116 LEU A O 1
ATOM 977 N N . GLN A 1 117 ? 4.27 25.031 3.791 1 94.12 117 GLN A N 1
ATOM 978 C CA . GLN A 1 117 ? 4.309 26.219 2.963 1 94.12 117 GLN A CA 1
ATOM 979 C C . GLN A 1 117 ? 3.092 26.297 2.045 1 94.12 117 GLN A C 1
ATOM 981 O O . GLN A 1 117 ? 2.355 27.297 2.061 1 94.12 117 GLN A O 1
ATOM 986 N N . PHE A 1 118 ? 2.838 25.281 1.312 1 94 118 PHE A N 1
ATOM 987 C CA . PHE A 1 118 ? 1.894 25.375 0.206 1 94 118 PHE A CA 1
ATOM 988 C C . PHE A 1 118 ? 0.478 25.062 0.674 1 94 118 PHE A C 1
ATOM 990 O O . PHE A 1 118 ? -0.489 25.641 0.183 1 94 118 PHE A O 1
ATOM 997 N N . THR A 1 119 ? 0.326 24.141 1.558 1 95.62 119 THR A N 1
ATOM 998 C CA . THR A 1 119 ? -1.006 23.75 2.008 1 95.62 119 THR A CA 1
ATOM 999 C C . THR A 1 119 ? -1.483 24.672 3.135 1 95.62 119 THR A C 1
ATOM 1001 O O . THR A 1 119 ? -2.65 25.062 3.166 1 95.62 119 THR A O 1
ATOM 1004 N N . TYR A 1 120 ? -0.55 25.047 3.977 1 95.81 120 TYR A N 1
ATOM 1005 C CA . TYR A 1 120 ? -0.977 25.766 5.172 1 95.81 120 TYR A CA 1
ATOM 1006 C C . TYR A 1 120 ? -0.541 27.219 5.117 1 95.81 120 TYR A C 1
ATOM 1008 O O . TYR A 1 120 ? -0.901 28.016 5.988 1 95.81 120 TYR A O 1
ATOM 1016 N N . GLY A 1 121 ? 0.315 27.594 4.148 1 91.94 121 GLY A N 1
ATOM 1017 C CA . GLY A 1 121 ? 0.736 28.969 3.982 1 91.94 121 GLY A CA 1
ATOM 1018 C C . GLY A 1 121 ? 1.763 29.406 5.008 1 91.94 121 GLY A C 1
ATOM 1019 O O . GLY A 1 121 ? 1.806 30.578 5.391 1 91.94 121 GLY A O 1
ATOM 1020 N N . ILE A 1 122 ? 2.438 28.453 5.539 1 90.88 122 ILE A N 1
ATOM 1021 C CA . ILE A 1 122 ? 3.408 28.766 6.586 1 90.88 122 ILE A CA 1
ATOM 1022 C C . ILE A 1 122 ? 4.809 28.844 5.98 1 90.88 122 ILE A C 1
ATOM 1024 O O . ILE A 1 122 ? 5.293 27.891 5.383 1 90.88 122 ILE A O 1
ATOM 1028 N N . ASP A 1 123 ? 5.418 29.938 6.047 1 83.19 123 ASP A N 1
ATOM 1029 C CA . ASP A 1 123 ? 6.793 30.156 5.605 1 83.19 123 ASP A CA 1
ATOM 1030 C C . ASP A 1 123 ? 7.777 29.906 6.746 1 83.19 123 ASP A C 1
ATOM 1032 O O . ASP A 1 123 ? 7.574 30.375 7.863 1 83.19 123 ASP A O 1
ATOM 1036 N N . MET A 1 124 ? 8.602 29 6.543 1 76.25 124 MET A N 1
ATOM 1037 C CA . MET A 1 124 ? 9.609 28.719 7.562 1 76.25 124 MET A CA 1
ATOM 1038 C C . MET A 1 124 ? 10.695 29.781 7.559 1 76.25 124 MET A C 1
ATOM 1040 O O . MET A 1 124 ? 11.062 30.297 6.5 1 76.25 124 MET A O 1
ATOM 1044 N N . ASP A 1 125 ? 10.906 30.344 8.719 1 67.38 125 ASP A N 1
ATOM 1045 C CA . ASP A 1 125 ? 12.008 31.312 8.844 1 67.38 125 ASP A CA 1
ATOM 1046 C C . ASP A 1 125 ? 13.352 30.625 8.617 1 67.38 125 ASP A C 1
ATOM 1048 O O . ASP A 1 125 ? 13.625 29.578 9.195 1 67.38 125 ASP A O 1
ATOM 1052 N N . ILE A 1 126 ? 13.805 30.719 7.422 1 53.69 126 ILE A N 1
ATOM 1053 C CA . ILE A 1 126 ? 15.148 30.219 7.168 1 53.69 126 ILE A CA 1
ATOM 1054 C C . ILE A 1 126 ? 16.141 30.859 8.133 1 53.69 126 ILE A C 1
ATOM 1056 O O . ILE A 1 126 ? 16.328 32.094 8.102 1 53.69 126 ILE A O 1
ATOM 1060 N N . THR A 1 127 ? 15.945 30.734 9.406 1 49.94 127 THR A N 1
ATOM 1061 C CA . THR A 1 127 ? 17.047 31.297 10.172 1 49.94 127 THR A CA 1
ATOM 1062 C C . THR A 1 127 ? 18.391 30.859 9.594 1 49.94 127 THR A C 1
ATOM 1064 O O . THR A 1 127 ? 18.688 29.656 9.531 1 49.94 127 THR A O 1
ATOM 1067 N N . ARG A 1 128 ? 18.797 31.5 8.531 1 41.09 128 ARG A N 1
ATOM 1068 C CA . ARG A 1 128 ? 20.172 31.359 8.023 1 41.09 128 ARG A CA 1
ATOM 1069 C C . ARG A 1 128 ? 21.172 31.312 9.172 1 41.09 128 ARG A C 1
ATOM 1071 O O . ARG A 1 128 ? 21.094 32.125 10.102 1 41.09 128 ARG A O 1
ATOM 1078 N N . THR A 1 129 ? 21.5 30.156 9.68 1 40.19 129 THR A N 1
ATOM 1079 C CA . THR A 1 129 ? 22.719 30.203 10.477 1 40.19 129 THR A CA 1
ATOM 1080 C C . THR A 1 129 ? 23.641 31.312 9.984 1 40.19 129 THR A C 1
ATOM 1082 O O . THR A 1 129 ? 24.047 31.312 8.82 1 40.19 129 THR A O 1
ATOM 1085 N N . THR A 1 130 ? 23.484 32.531 10.43 1 40.41 130 THR A N 1
ATOM 1086 C CA . THR A 1 130 ? 24.547 33.5 10.203 1 40.41 130 THR A CA 1
ATOM 1087 C C . THR A 1 130 ? 25.906 32.812 10.273 1 40.41 130 THR A C 1
ATOM 1089 O O . THR A 1 130 ? 26.25 32.219 11.281 1 40.41 130 THR A O 1
ATOM 1092 N N . ARG A 1 131 ? 26.484 32.375 9.211 1 36.22 131 ARG A N 1
ATOM 1093 C CA . ARG A 1 131 ? 27.891 32 9.188 1 36.22 131 ARG A CA 1
ATOM 1094 C C . ARG A 1 131 ? 28.719 32.969 10.031 1 36.22 131 ARG A C 1
ATOM 1096 O O . ARG A 1 131 ? 28.719 34.188 9.773 1 36.22 131 ARG A O 1
ATOM 1103 N N . VAL A 1 132 ? 28.859 32.625 11.242 1 38.91 132 VAL A N 1
ATOM 1104 C CA . VAL A 1 132 ? 29.859 33.344 12 1 38.91 132 VAL A CA 1
ATOM 1105 C C . VAL A 1 132 ? 31.156 33.438 11.195 1 38.91 132 VAL A C 1
ATOM 1107 O O . VAL A 1 132 ? 31.734 32.438 10.812 1 38.91 132 VAL A O 1
ATOM 1110 N N . SER A 1 133 ? 31.328 34.469 10.406 1 37.97 133 SER A N 1
ATOM 1111 C CA . SER A 1 133 ? 32.594 34.844 9.789 1 37.97 133 SER A CA 1
ATOM 1112 C C . SER A 1 133 ? 33.719 34.812 10.805 1 37.97 133 SER A C 1
ATOM 1114 O O . SER A 1 133 ? 33.688 35.562 11.789 1 37.97 133 SER A O 1
ATOM 1116 N N . THR A 1 134 ? 34.312 33.625 11.18 1 37.69 134 THR A N 1
ATOM 1117 C CA . THR A 1 134 ? 35.562 33.625 11.93 1 37.69 134 THR A CA 1
ATOM 1118 C C . THR A 1 134 ? 36.531 34.656 11.359 1 37.69 134 THR A C 1
ATOM 1120 O O . THR A 1 134 ? 36.906 34.562 10.188 1 37.69 134 THR A O 1
ATOM 1123 N N . ALA A 1 135 ? 36.656 35.844 11.766 1 35.88 135 ALA A N 1
ATOM 1124 C CA . ALA A 1 135 ? 37.812 36.75 11.555 1 35.88 135 ALA A CA 1
ATOM 1125 C C . ALA A 1 135 ? 39.125 36.031 11.82 1 35.88 135 ALA A C 1
ATOM 1127 O O . ALA A 1 135 ? 39.281 35.344 12.82 1 35.88 135 ALA A O 1
ATOM 1128 N N . GLN A 1 136 ? 39.906 35.594 10.844 1 32.41 136 GLN A N 1
ATOM 1129 C CA . GLN A 1 136 ? 41.312 35.188 10.938 1 32.41 136 GLN A CA 1
ATOM 1130 C C . GLN A 1 136 ? 42.125 36.188 11.773 1 32.41 136 GLN A C 1
ATOM 1132 O O . GLN A 1 136 ? 42.25 37.344 11.414 1 32.41 136 GLN A O 1
ATOM 1137 N N . VAL A 1 137 ? 42.219 35.844 13.156 1 27.08 137 VAL A N 1
ATOM 1138 C CA . VAL A 1 137 ? 43.438 36.406 13.773 1 27.08 137 VAL A CA 1
ATOM 1139 C C . VAL A 1 137 ? 44.656 35.562 13.391 1 27.08 137 VAL A C 1
ATOM 1141 O O . VAL A 1 137 ? 44.562 34.344 13.273 1 27.08 137 VAL A O 1
ATOM 1144 N N . MET B 1 1 ? -14.297 -22.156 -20.594 1 54.88 1 MET B N 1
ATOM 1145 C CA . MET B 1 1 ? -13.352 -21.266 -19.906 1 54.88 1 MET B CA 1
ATOM 1146 C C . MET B 1 1 ? -13.008 -21.812 -18.516 1 54.88 1 MET B C 1
ATOM 1148 O O . MET B 1 1 ? -13.891 -22.266 -17.797 1 54.88 1 MET B O 1
ATOM 1152 N N . ASN B 1 2 ? -11.672 -22.141 -18.141 1 83.88 2 ASN B N 1
ATOM 1153 C CA . ASN B 1 2 ? -11.156 -22.797 -16.953 1 83.88 2 ASN B CA 1
ATOM 1154 C C . ASN B 1 2 ? -11.586 -22.094 -15.672 1 83.88 2 ASN B C 1
ATOM 1156 O O . ASN B 1 2 ? -11.484 -20.859 -15.578 1 83.88 2 ASN B O 1
ATOM 1160 N N . MET B 1 3 ? -12.617 -22.75 -14.914 1 91.94 3 MET B N 1
ATOM 1161 C CA . MET B 1 3 ? -13.156 -22.234 -13.656 1 91.94 3 MET B CA 1
ATOM 1162 C C . MET B 1 3 ? -12.078 -21.516 -12.859 1 91.94 3 MET B C 1
ATOM 1164 O O . MET B 1 3 ? -12.352 -20.484 -12.227 1 91.94 3 MET B O 1
ATOM 1168 N N . LEU B 1 4 ? -10.945 -21.938 -13.008 1 92.31 4 LEU B N 1
ATOM 1169 C CA . LEU B 1 4 ? -9.82 -21.297 -12.32 1 92.31 4 LEU B CA 1
ATOM 1170 C C . LEU B 1 4 ? -9.531 -19.922 -12.906 1 92.31 4 LEU B C 1
ATOM 1172 O O . LEU B 1 4 ? -9.305 -18.969 -12.172 1 92.31 4 LEU B O 1
ATOM 1176 N N . TYR B 1 5 ? -9.625 -19.875 -14.188 1 93 5 TYR B N 1
ATOM 1177 C CA . TYR B 1 5 ? -9.375 -18.625 -14.883 1 93 5 TYR B CA 1
ATOM 1178 C C . TYR B 1 5 ? -10.445 -17.594 -14.547 1 93 5 TYR B C 1
ATOM 1180 O O . TYR B 1 5 ? -10.141 -16.453 -14.188 1 93 5 TYR B O 1
ATOM 1188 N N . GLU B 1 6 ? -11.688 -17.969 -14.656 1 92.75 6 GLU B N 1
ATOM 1189 C CA . GLU B 1 6 ? -12.797 -17.062 -14.398 1 92.75 6 GLU B CA 1
ATOM 1190 C C . GLU B 1 6 ? -12.773 -16.547 -12.961 1 92.75 6 GLU B C 1
ATOM 1192 O O . GLU B 1 6 ? -12.977 -15.359 -12.711 1 92.75 6 GLU B O 1
ATOM 1197 N N . ASN B 1 7 ? -12.539 -17.453 -12.062 1 93.56 7 ASN B N 1
ATOM 1198 C CA . ASN B 1 7 ? -12.445 -17.094 -10.648 1 93.56 7 ASN B CA 1
ATOM 1199 C C . ASN B 1 7 ? -11.289 -16.125 -10.398 1 93.56 7 ASN B C 1
ATOM 1201 O O . ASN B 1 7 ? -11.43 -15.156 -9.656 1 93.56 7 ASN B O 1
ATOM 1205 N N . GLY B 1 8 ? -10.156 -16.438 -11.008 1 94.38 8 GLY B N 1
ATOM 1206 C CA . GLY B 1 8 ? -9 -15.57 -10.859 1 94.38 8 GLY B CA 1
ATOM 1207 C C . GLY B 1 8 ? -9.219 -14.172 -11.414 1 94.38 8 GLY B C 1
ATOM 1208 O O . GLY B 1 8 ? -8.859 -13.18 -10.773 1 94.38 8 GLY B O 1
ATOM 1209 N N . VAL B 1 9 ? -9.875 -14.156 -12.539 1 92.75 9 VAL B N 1
ATOM 1210 C CA . VAL B 1 9 ? -10.141 -12.867 -13.164 1 92.75 9 VAL B CA 1
ATOM 1211 C C . VAL B 1 9 ? -11.102 -12.062 -12.297 1 92.75 9 VAL B C 1
ATOM 1213 O O . VAL B 1 9 ? -10.891 -10.867 -12.07 1 92.75 9 VAL B O 1
ATOM 1216 N N . ASP B 1 10 ? -12.125 -12.695 -11.844 1 94.12 10 ASP B N 1
ATOM 1217 C CA . ASP B 1 10 ? -13.094 -12.039 -10.969 1 94.12 10 ASP B CA 1
ATOM 1218 C C . ASP B 1 10 ? -12.406 -11.469 -9.727 1 94.12 10 ASP B C 1
ATOM 1220 O O . ASP B 1 10 ? -12.695 -10.344 -9.312 1 94.12 10 ASP B O 1
ATOM 1224 N N . LYS B 1 11 ? -11.516 -12.242 -9.141 1 95.25 11 LYS B N 1
ATOM 1225 C CA . LYS B 1 11 ? -10.82 -11.805 -7.934 1 95.25 11 LYS B CA 1
ATOM 1226 C C . LYS B 1 11 ? -9.883 -10.641 -8.234 1 95.25 11 LYS B C 1
ATOM 1228 O O . LYS B 1 11 ? -9.75 -9.719 -7.434 1 95.25 11 LYS B O 1
ATOM 1233 N N . LEU B 1 12 ? -9.219 -10.727 -9.375 1 93.94 12 LEU B N 1
ATOM 1234 C CA . LEU B 1 12 ? -8.336 -9.641 -9.773 1 93.94 12 LEU B CA 1
ATOM 1235 C C . LEU B 1 12 ? -9.109 -8.336 -9.93 1 93.94 12 LEU B C 1
ATOM 1237 O O . LEU B 1 12 ? -8.648 -7.277 -9.508 1 93.94 12 LEU B O 1
ATOM 1241 N N . LEU B 1 13 ? -10.266 -8.43 -10.508 1 93.06 13 LEU B N 1
ATOM 1242 C CA . LEU B 1 13 ? -11.102 -7.25 -10.695 1 93.06 13 LEU B CA 1
ATOM 1243 C C . LEU B 1 13 ? -11.578 -6.699 -9.352 1 93.06 13 LEU B C 1
ATOM 1245 O O . LEU B 1 13 ? -11.578 -5.484 -9.141 1 93.06 13 LEU B O 1
ATOM 1249 N N . SER B 1 14 ? -12 -7.602 -8.484 1 94.88 14 SER B N 1
ATOM 1250 C CA . SER B 1 14 ? -12.406 -7.199 -7.141 1 94.88 14 SER B CA 1
ATOM 1251 C C . SER B 1 14 ? -11.266 -6.516 -6.395 1 94.88 14 SER B C 1
ATOM 1253 O O . SER B 1 14 ? -11.461 -5.473 -5.77 1 94.88 14 SER B O 1
ATOM 1255 N N . LEU B 1 15 ? -10.133 -7.105 -6.441 1 95.5 15 LEU B N 1
ATOM 1256 C CA . LEU B 1 15 ? -8.945 -6.539 -5.812 1 95.5 15 LEU B CA 1
ATOM 1257 C C . LEU B 1 15 ? -8.656 -5.145 -6.359 1 95.5 15 LEU B C 1
ATOM 1259 O O . LEU B 1 15 ? -8.398 -4.215 -5.594 1 95.5 15 LEU B O 1
ATOM 1263 N N . SER B 1 16 ? -8.766 -5.051 -7.652 1 92.69 16 SER B N 1
ATOM 1264 C CA . SER B 1 16 ? -8.539 -3.758 -8.289 1 92.69 16 SER B CA 1
ATOM 1265 C C . SER B 1 16 ? -9.516 -2.707 -7.762 1 92.69 16 SER B C 1
ATOM 1267 O O . SER B 1 16 ? -9.117 -1.571 -7.488 1 92.69 16 SER B O 1
ATOM 1269 N N . ARG B 1 17 ? -10.672 -3.055 -7.629 1 93.25 17 ARG B N 1
ATOM 1270 C CA . ARG B 1 17 ? -11.68 -2.143 -7.105 1 93.25 17 ARG B CA 1
ATOM 1271 C C . ARG B 1 17 ? -11.375 -1.746 -5.668 1 93.25 17 ARG B C 1
ATOM 1273 O O . ARG B 1 17 ? -11.5 -0.577 -5.297 1 93.25 17 ARG B O 1
ATOM 1280 N N . ASN B 1 18 ? -11.016 -2.719 -4.867 1 94.75 18 ASN B N 1
ATOM 1281 C CA . ASN B 1 18 ? -10.695 -2.459 -3.467 1 94.75 18 ASN B CA 1
ATOM 1282 C C . ASN B 1 18 ? -9.492 -1.527 -3.328 1 94.75 18 ASN B C 1
ATOM 1284 O O . ASN B 1 18 ? -9.477 -0.661 -2.453 1 94.75 18 ASN B O 1
ATOM 1288 N N . ILE B 1 19 ? -8.516 -1.696 -4.152 1 95.12 19 ILE B N 1
ATOM 1289 C CA . ILE B 1 19 ? -7.34 -0.829 -4.141 1 95.12 19 ILE B CA 1
ATOM 1290 C C . ILE B 1 19 ? -7.75 0.6 -4.492 1 95.12 19 ILE B C 1
ATOM 1292 O O . ILE B 1 19 ? -7.309 1.555 -3.848 1 95.12 19 ILE B O 1
ATOM 1296 N N . SER B 1 20 ? -8.594 0.738 -5.48 1 93.06 20 SER B N 1
ATOM 1297 C CA . SER B 1 20 ? -9.086 2.057 -5.863 1 93.06 20 SER B CA 1
ATOM 1298 C C . SER B 1 20 ? -9.852 2.717 -4.727 1 93.06 20 SER B C 1
ATOM 1300 O O . SER B 1 20 ? -9.734 3.924 -4.504 1 93.06 20 SER B O 1
ATOM 1302 N N . GLU B 1 21 ? -10.625 1.901 -4.066 1 94.75 21 GLU B N 1
ATOM 1303 C CA . GLU B 1 21 ? -11.367 2.426 -2.922 1 94.75 21 GLU B CA 1
ATOM 1304 C C . GLU B 1 21 ? -10.414 2.887 -1.819 1 94.75 21 GLU B C 1
ATOM 1306 O O . GLU B 1 21 ? -10.633 3.926 -1.197 1 94.75 21 GLU B O 1
ATOM 1311 N N . LEU B 1 22 ? -9.414 2.117 -1.54 1 95.56 22 LEU B N 1
ATOM 1312 C CA . LEU B 1 22 ? -8.422 2.523 -0.546 1 95.56 22 LEU B CA 1
ATOM 1313 C C . LEU B 1 22 ? -7.758 3.836 -0.945 1 95.56 22 LEU B C 1
ATOM 1315 O O . LEU B 1 22 ? -7.574 4.723 -0.108 1 95.56 22 LEU B O 1
ATOM 1319 N N . TYR B 1 23 ? -7.434 3.904 -2.209 1 95.75 23 TYR B N 1
ATOM 1320 C CA . TYR B 1 23 ? -6.844 5.137 -2.723 1 95.75 23 TYR B CA 1
ATOM 1321 C C . TYR B 1 23 ? -7.734 6.336 -2.414 1 95.75 23 TYR B C 1
ATOM 1323 O O . TYR B 1 23 ? -7.254 7.355 -1.914 1 95.75 23 TYR B O 1
ATOM 1331 N N . ARG B 1 24 ? -8.969 6.227 -2.734 1 95.94 24 ARG B N 1
ATOM 1332 C CA . ARG B 1 24 ? -9.922 7.301 -2.488 1 95.94 24 ARG B CA 1
ATOM 1333 C C . ARG B 1 24 ? -10.008 7.633 -1.001 1 95.94 24 ARG B C 1
ATOM 1335 O O . ARG B 1 24 ? -10.023 8.805 -0.622 1 95.94 24 ARG B O 1
ATOM 1342 N N . GLU B 1 25 ? -10.039 6.637 -0.157 1 95.94 25 GLU B N 1
ATOM 1343 C CA . GLU B 1 25 ? -10.156 6.844 1.284 1 95.94 25 GLU B CA 1
ATOM 1344 C C . GLU B 1 25 ? -8.906 7.516 1.849 1 95.94 25 GLU B C 1
ATOM 1346 O O . GLU B 1 25 ? -9.008 8.352 2.75 1 95.94 25 GLU B O 1
ATOM 1351 N N . LEU B 1 26 ? -7.805 7.102 1.359 1 96.38 26 LEU B N 1
ATOM 1352 C CA . LEU B 1 26 ? -6.566 7.746 1.782 1 96.38 26 LEU B CA 1
ATOM 1353 C C . LEU B 1 26 ? -6.582 9.234 1.447 1 96.38 26 LEU B C 1
ATOM 1355 O O . LEU B 1 26 ? -6.195 10.062 2.271 1 96.38 26 LEU B O 1
ATOM 1359 N N . ASN B 1 27 ? -7.07 9.539 0.267 1 95.88 27 ASN B N 1
ATOM 1360 C CA . ASN B 1 27 ? -7.188 10.93 -0.142 1 95.88 27 ASN B CA 1
ATOM 1361 C C . ASN B 1 27 ? -8.148 11.703 0.762 1 95.88 27 ASN B C 1
ATOM 1363 O O . ASN B 1 27 ? -7.84 12.82 1.189 1 95.88 27 ASN B O 1
ATOM 1367 N N . GLU B 1 28 ? -9.219 11.102 1.019 1 96.19 28 GLU B N 1
ATOM 1368 C CA . GLU B 1 28 ? -10.219 11.75 1.863 1 96.19 28 GLU B CA 1
ATOM 1369 C C . GLU B 1 28 ? -9.68 11.977 3.275 1 96.19 28 GLU B C 1
ATOM 1371 O O . GLU B 1 28 ? -9.883 13.039 3.859 1 96.19 28 GLU B O 1
ATOM 1376 N N . MET B 1 29 ? -9.023 10.984 3.834 1 96.81 29 MET B N 1
ATOM 1377 C CA . MET B 1 29 ? -8.469 11.125 5.176 1 96.81 29 MET B CA 1
ATOM 1378 C C . MET B 1 29 ? -7.418 12.234 5.215 1 96.81 29 MET B C 1
ATOM 1380 O O . MET B 1 29 ? -7.328 12.977 6.195 1 96.81 29 MET B O 1
ATOM 1384 N N . THR B 1 30 ? -6.625 12.312 4.117 1 96.81 30 THR B N 1
ATOM 1385 C CA . THR B 1 30 ? -5.621 13.367 4.031 1 96.81 30 THR B CA 1
ATOM 1386 C C . THR B 1 30 ? -6.273 14.742 4.066 1 96.81 30 THR B C 1
ATOM 1388 O O . THR B 1 30 ? -5.789 15.648 4.754 1 96.81 30 THR B O 1
ATOM 1391 N N . ARG B 1 31 ? -7.352 14.859 3.377 1 96.25 31 ARG B N 1
ATOM 1392 C CA . ARG B 1 31 ? -8.086 16.125 3.379 1 96.25 31 ARG B CA 1
ATOM 1393 C C . ARG B 1 31 ? -8.625 16.438 4.77 1 96.25 31 ARG B C 1
ATOM 1395 O O . ARG B 1 31 ? -8.516 17.562 5.242 1 96.25 31 ARG B O 1
ATOM 1402 N N . ILE B 1 32 ? -9.203 15.492 5.383 1 96.69 32 ILE B N 1
ATOM 1403 C CA . ILE B 1 32 ? -9.75 15.672 6.727 1 96.69 32 ILE B CA 1
ATOM 1404 C C . ILE B 1 32 ? -8.641 16.078 7.688 1 96.69 32 ILE B C 1
ATOM 1406 O O . ILE B 1 32 ? -8.82 16.969 8.516 1 96.69 32 ILE B O 1
ATOM 1410 N N . LEU B 1 33 ? -7.504 15.453 7.602 1 96.56 33 LEU B N 1
ATOM 1411 C CA . LEU B 1 33 ? -6.367 15.781 8.453 1 96.56 33 LEU B CA 1
ATOM 1412 C C . LEU B 1 33 ? -5.934 17.234 8.242 1 96.56 33 LEU B C 1
ATOM 1414 O O . LEU B 1 33 ? -5.527 17.906 9.195 1 96.56 33 LEU B O 1
ATOM 1418 N N . THR B 1 34 ? -5.938 17.625 6.949 1 96.62 34 THR B N 1
ATOM 1419 C CA . THR B 1 34 ? -5.562 19 6.664 1 96.62 34 THR B CA 1
ATOM 1420 C C . THR B 1 34 ? -6.422 19.969 7.469 1 96.62 34 THR B C 1
ATOM 1422 O O . THR B 1 34 ? -5.902 20.922 8.07 1 96.62 34 THR B O 1
ATOM 1425 N N . ASP B 1 35 ? -7.711 19.734 7.504 1 95.81 35 ASP B N 1
ATOM 1426 C CA . ASP B 1 35 ? -8.625 20.578 8.266 1 95.81 35 ASP B CA 1
ATOM 1427 C C . ASP B 1 35 ? -8.352 20.469 9.766 1 95.81 35 ASP B C 1
ATOM 1429 O O . ASP B 1 35 ? -8.352 21.484 10.477 1 95.81 35 ASP B O 1
ATOM 1433 N N . CYS B 1 36 ? -8.156 19.328 10.25 1 96.75 36 CYS B N 1
ATOM 1434 C CA . CYS B 1 36 ? -7.844 19.109 11.656 1 96.75 36 CYS B CA 1
ATOM 1435 C C . CYS B 1 36 ? -6.543 19.797 12.039 1 96.75 36 CYS B C 1
ATOM 1437 O O . CYS B 1 36 ? -6.457 20.422 13.102 1 96.75 36 CYS B O 1
ATOM 1439 N N . ASN B 1 37 ? -5.555 19.688 11.219 1 96.94 37 ASN B N 1
ATOM 1440 C CA . ASN B 1 37 ? -4.262 20.312 11.469 1 96.94 37 ASN B CA 1
ATOM 1441 C C . ASN B 1 37 ? -4.379 21.828 11.578 1 96.94 37 ASN B C 1
ATOM 1443 O O . ASN B 1 37 ? -3.795 22.438 12.469 1 96.94 37 ASN B O 1
ATOM 1447 N N . ARG B 1 38 ? -5.164 22.422 10.711 1 95.69 38 ARG B N 1
ATOM 1448 C CA . ARG B 1 38 ? -5.348 23.875 10.719 1 95.69 38 ARG B CA 1
ATOM 1449 C C . ARG B 1 38 ? -5.879 24.344 12.07 1 95.69 38 ARG B C 1
ATOM 1451 O O . ARG B 1 38 ? -5.527 25.422 12.539 1 95.69 38 ARG B O 1
ATOM 1458 N N . GLU B 1 39 ? -6.66 23.469 12.656 1 95.38 39 GLU B N 1
ATOM 1459 C CA . GLU B 1 39 ? -7.289 23.812 13.93 1 95.38 39 GLU B CA 1
ATOM 1460 C C . GLU B 1 39 ? -6.555 23.188 15.102 1 95.38 39 GLU B C 1
ATOM 1462 O O . GLU B 1 39 ? -7.016 23.266 16.25 1 95.38 39 GLU B O 1
ATOM 1467 N N . SER B 1 40 ? -5.426 22.438 14.781 1 94.56 40 SER B N 1
ATOM 1468 C CA . SER B 1 40 ? -4.605 21.75 15.773 1 94.56 40 SER B CA 1
ATOM 1469 C C . SER B 1 40 ? -5.43 20.766 16.594 1 94.56 40 SER B C 1
ATOM 1471 O O . SER B 1 40 ? -5.262 20.672 17.812 1 94.56 40 SER B O 1
ATOM 1473 N N . VAL B 1 41 ? -6.422 20.219 15.93 1 95.06 41 VAL B N 1
ATOM 1474 C CA . VAL B 1 41 ? -7.121 19.062 16.484 1 95.06 41 VAL B CA 1
ATOM 1475 C C . VAL B 1 41 ? -6.266 17.812 16.328 1 95.06 41 VAL B C 1
ATOM 1477 O O . VAL B 1 41 ? -6.047 17.344 15.211 1 95.06 41 VAL B O 1
ATOM 1480 N N . LYS B 1 42 ? -5.863 17.25 17.375 1 94.5 42 LYS B N 1
ATOM 1481 C CA . LYS B 1 42 ? -4.875 16.172 17.359 1 94.5 42 LYS B CA 1
ATOM 1482 C C . LYS B 1 42 ? -5.531 14.812 17.594 1 94.5 42 LYS B C 1
ATOM 1484 O O . LYS B 1 42 ? -6.477 14.711 18.391 1 94.5 42 LYS B O 1
ATOM 1489 N N . PHE B 1 43 ? -5 13.906 16.953 1 93.62 43 PHE B N 1
ATOM 1490 C CA . PHE B 1 43 ? -5.469 12.539 17.125 1 93.62 43 PHE B CA 1
ATOM 1491 C C . PHE B 1 43 ? -4.527 11.758 18.047 1 93.62 43 PHE B C 1
ATOM 1493 O O . PHE B 1 43 ? -3.363 12.125 18.203 1 93.62 43 PHE B O 1
ATOM 1500 N N . ASP B 1 44 ? -5.062 10.68 18.562 1 92.06 44 ASP B N 1
ATOM 1501 C CA . ASP B 1 44 ? -4.254 9.781 19.391 1 92.06 44 ASP B CA 1
ATOM 1502 C C . ASP B 1 44 ? -3.168 9.109 18.562 1 92.06 44 ASP B C 1
ATOM 1504 O O . ASP B 1 44 ? -3.42 8.672 17.438 1 92.06 44 ASP B O 1
ATOM 1508 N N . ARG B 1 45 ? -2.043 9.008 19.141 1 88.19 45 ARG B N 1
ATOM 1509 C CA . ARG B 1 45 ? -0.887 8.438 18.469 1 88.19 45 ARG B CA 1
ATOM 1510 C C . ARG B 1 45 ? -1.146 6.988 18.062 1 88.19 45 ARG B C 1
ATOM 1512 O O . ARG B 1 45 ? -0.52 6.477 17.141 1 88.19 45 ARG B O 1
ATOM 1519 N N . LEU B 1 46 ? -2.023 6.355 18.766 1 89.31 46 LEU B N 1
ATOM 1520 C CA . LEU B 1 46 ? -2.342 4.965 18.453 1 89.31 46 LEU B CA 1
ATOM 1521 C C . LEU B 1 46 ? -2.844 4.824 17.016 1 89.31 46 LEU B C 1
ATOM 1523 O O . LEU B 1 46 ? -2.551 3.828 16.359 1 89.31 46 LEU B O 1
ATOM 1527 N N . TYR B 1 47 ? -3.486 5.902 16.547 1 84.88 47 TYR B N 1
ATOM 1528 C CA . TYR B 1 47 ? -3.99 5.863 15.18 1 84.88 47 TYR B CA 1
ATOM 1529 C C . TYR B 1 47 ? -2.846 5.93 14.172 1 84.88 47 TYR B C 1
ATOM 1531 O O . TYR B 1 47 ? -2.879 5.254 13.141 1 84.88 47 TYR B O 1
ATOM 1539 N N . VAL B 1 48 ? -1.83 6.621 14.461 1 85.44 48 VAL B N 1
ATOM 1540 C CA . VAL B 1 48 ? -0.659 6.742 13.602 1 85.44 48 VAL B CA 1
ATOM 1541 C C . VAL B 1 48 ? 0.075 5.406 13.531 1 85.44 48 VAL B C 1
ATOM 1543 O O . VAL B 1 48 ? 0.366 4.902 12.445 1 85.44 48 VAL B O 1
ATOM 1546 N N . LYS B 1 49 ? 0.295 4.867 14.68 1 89.62 49 LYS B N 1
ATOM 1547 C CA . LYS B 1 49 ? 1.004 3.594 14.75 1 89.62 49 LYS B CA 1
ATOM 1548 C C . LYS B 1 49 ? 0.268 2.51 13.969 1 89.62 49 LYS B C 1
ATOM 1550 O O . LYS B 1 49 ? 0.887 1.735 13.234 1 89.62 49 LYS B O 1
ATOM 1555 N N . GLU B 1 50 ? -0.954 2.477 14.172 1 89.12 50 GLU B N 1
ATOM 1556 C CA . GLU B 1 50 ? -1.758 1.466 13.492 1 89.12 50 GLU B CA 1
ATOM 1557 C C . GLU B 1 50 ? -1.663 1.614 11.977 1 89.12 50 GLU B C 1
ATOM 1559 O O . GLU B 1 50 ? -1.497 0.626 11.258 1 89.12 50 GLU B O 1
ATOM 1564 N N . LEU B 1 51 ? -1.772 2.82 11.477 1 88.62 51 LEU B N 1
ATOM 1565 C CA . LEU B 1 51 ? -1.724 3.064 10.039 1 88.62 51 LEU B CA 1
ATOM 1566 C C . LEU B 1 51 ? -0.352 2.711 9.477 1 88.62 51 LEU B C 1
ATOM 1568 O O . LEU B 1 51 ? -0.252 2.166 8.375 1 88.62 51 LEU B O 1
ATOM 1572 N N . LEU B 1 52 ? 0.693 2.961 10.25 1 89.06 52 LEU B N 1
ATOM 1573 C CA . LEU B 1 52 ? 2.047 2.613 9.828 1 89.06 52 LEU B CA 1
ATOM 1574 C C . LEU B 1 52 ? 2.215 1.101 9.734 1 89.06 52 LEU B C 1
ATOM 1576 O O . LEU B 1 52 ? 2.75 0.589 8.75 1 89.06 52 LEU B O 1
ATOM 1580 N N . TRP B 1 53 ? 1.77 0.397 10.695 1 89.69 53 TRP B N 1
ATOM 1581 C CA . TRP B 1 53 ? 1.862 -1.06 10.719 1 89.69 53 TRP B CA 1
ATOM 1582 C C . TRP B 1 53 ? 1.086 -1.673 9.555 1 89.69 53 TRP B C 1
ATOM 1584 O O . TRP B 1 53 ? 1.594 -2.553 8.859 1 89.69 53 TRP B O 1
ATOM 1594 N N . LYS B 1 54 ? -0.009 -1.157 9.344 1 90.81 54 LYS B N 1
ATOM 1595 C CA . LYS B 1 54 ? -0.868 -1.693 8.297 1 90.81 54 LYS B CA 1
ATOM 1596 C C . LYS B 1 54 ? -0.278 -1.427 6.914 1 90.81 54 LYS B C 1
ATOM 1598 O O . LYS B 1 54 ? -0.397 -2.258 6.008 1 90.81 54 LYS B O 1
ATOM 1603 N N . LYS B 1 55 ? 0.292 -0.263 6.734 1 90.31 55 LYS B N 1
ATOM 1604 C CA . LYS B 1 55 ? 0.986 0.03 5.484 1 90.31 55 LYS B CA 1
ATOM 1605 C C . LYS B 1 55 ? 2.035 -1.033 5.172 1 90.31 55 LYS B C 1
ATOM 1607 O O . LYS B 1 55 ? 2.088 -1.555 4.059 1 90.31 55 LYS B O 1
ATOM 1612 N N . GLU B 1 56 ? 2.83 -1.346 6.129 1 90 56 GLU B N 1
ATOM 1613 C CA . GLU B 1 56 ? 3.893 -2.328 5.938 1 90 56 GLU B CA 1
ATOM 1614 C C . GLU B 1 56 ? 3.318 -3.701 5.598 1 90 56 GLU B C 1
ATOM 1616 O O . GLU B 1 56 ? 3.842 -4.398 4.727 1 90 56 GLU B O 1
ATOM 1621 N N . ASP B 1 57 ? 2.242 -4.066 6.285 1 90.69 57 ASP B N 1
ATOM 1622 C CA . ASP B 1 57 ? 1.58 -5.344 6.027 1 90.69 57 ASP B CA 1
ATOM 1623 C C . ASP B 1 57 ? 1.07 -5.414 4.59 1 90.69 57 ASP B C 1
ATOM 1625 O O . ASP B 1 57 ? 1.26 -6.422 3.906 1 90.69 57 ASP B O 1
ATOM 1629 N N . VAL B 1 58 ? 0.454 -4.34 4.164 1 91.75 58 VAL B N 1
ATOM 1630 C CA . VAL B 1 58 ? -0.119 -4.297 2.824 1 91.75 58 VAL B CA 1
ATOM 1631 C C . VAL B 1 58 ? 0.995 -4.375 1.783 1 91.75 58 VAL B C 1
ATOM 1633 O O . VAL B 1 58 ? 0.883 -5.113 0.799 1 91.75 58 VAL B O 1
ATOM 1636 N N . ILE B 1 59 ? 2.111 -3.695 1.977 1 91.31 59 ILE B N 1
ATOM 1637 C CA . ILE B 1 59 ? 3.232 -3.686 1.044 1 91.31 59 ILE B CA 1
ATOM 1638 C C . ILE B 1 59 ? 3.83 -5.086 0.942 1 91.31 59 ILE B C 1
ATOM 1640 O O . ILE B 1 59 ? 4.121 -5.566 -0.156 1 91.31 59 ILE B O 1
ATOM 1644 N N . GLU B 1 60 ? 3.988 -5.668 2.072 1 92.44 60 GLU B N 1
ATOM 1645 C CA . GLU B 1 60 ? 4.52 -7.027 2.086 1 92.44 60 GLU B CA 1
ATOM 1646 C C . GLU B 1 60 ? 3.623 -7.977 1.297 1 92.44 60 GLU B C 1
ATOM 1648 O O . GLU B 1 60 ? 4.113 -8.805 0.527 1 92.44 60 GLU B O 1
ATOM 1653 N N . LYS B 1 61 ? 2.352 -7.879 1.48 1 94.38 61 LYS B N 1
ATOM 1654 C CA . LYS B 1 61 ? 1.42 -8.75 0.772 1 94.38 61 LYS B CA 1
ATOM 1655 C C . LYS B 1 61 ? 1.428 -8.461 -0.727 1 94.38 61 LYS B C 1
ATOM 1657 O O . LYS B 1 61 ? 1.308 -9.383 -1.54 1 94.38 61 LYS B O 1
ATOM 1662 N N . TYR B 1 62 ? 1.531 -7.234 -1.102 1 93.25 62 TYR B N 1
ATOM 1663 C CA . TYR B 1 62 ? 1.688 -6.875 -2.508 1 93.25 62 TYR B CA 1
ATOM 1664 C C . TYR B 1 62 ? 2.918 -7.551 -3.107 1 93.25 62 TYR B C 1
ATOM 1666 O O . TYR B 1 62 ? 2.867 -8.062 -4.227 1 93.25 62 TYR B O 1
ATOM 1674 N N . ASP B 1 63 ? 3.969 -7.516 -2.34 1 92.5 63 ASP B N 1
ATOM 1675 C CA . ASP B 1 63 ? 5.207 -8.117 -2.826 1 92.5 63 ASP B CA 1
ATOM 1676 C C . ASP B 1 63 ? 5.043 -9.617 -3.031 1 92.5 63 ASP B C 1
ATOM 1678 O O . ASP B 1 63 ? 5.531 -10.172 -4.02 1 92.5 63 ASP B O 1
ATOM 1682 N N . GLN B 1 64 ? 4.402 -10.227 -2.121 1 94.5 64 GLN B N 1
ATOM 1683 C CA . GLN B 1 64 ? 4.129 -11.648 -2.266 1 94.5 64 GLN B CA 1
ATOM 1684 C C . GLN B 1 64 ? 3.277 -11.922 -3.502 1 94.5 64 GLN B C 1
ATOM 1686 O O . GLN B 1 64 ? 3.527 -12.883 -4.234 1 94.5 64 GLN B O 1
ATOM 1691 N N . LEU B 1 65 ? 2.293 -11.141 -3.666 1 96.06 65 LEU B N 1
ATOM 1692 C CA . LEU B 1 65 ? 1.429 -11.273 -4.832 1 96.06 65 LEU B CA 1
ATOM 1693 C C . LEU B 1 65 ? 2.227 -11.109 -6.121 1 96.06 65 LEU B C 1
ATOM 1695 O O . LEU B 1 65 ? 2.037 -11.867 -7.074 1 96.06 65 LEU B O 1
ATOM 1699 N N . LEU B 1 66 ? 3.143 -10.148 -6.16 1 94.12 66 LEU B N 1
ATOM 1700 C CA . LEU B 1 66 ? 3.959 -9.883 -7.34 1 94.12 66 LEU B CA 1
ATOM 1701 C C . LEU B 1 66 ? 4.812 -11.102 -7.691 1 94.12 66 LEU B C 1
ATOM 1703 O O . LEU B 1 66 ? 4.984 -11.422 -8.867 1 94.12 66 LEU B O 1
ATOM 1707 N N . VAL B 1 67 ? 5.328 -11.703 -6.703 1 95.88 67 VAL B N 1
ATOM 1708 C CA . VAL B 1 67 ? 6.109 -12.922 -6.926 1 95.88 67 VAL B CA 1
ATOM 1709 C C . VAL B 1 67 ? 5.242 -13.969 -7.613 1 95.88 67 VAL B C 1
ATOM 1711 O O . VAL B 1 67 ? 5.664 -14.594 -8.594 1 95.88 67 VAL B O 1
ATOM 1714 N N . GLN B 1 68 ? 4.02 -14.172 -7.121 1 97 68 GLN B N 1
ATOM 1715 C CA . GLN B 1 68 ? 3.113 -15.148 -7.711 1 97 68 GLN B CA 1
ATOM 1716 C C . GLN B 1 68 ? 2.725 -14.75 -9.133 1 97 68 GLN B C 1
ATOM 1718 O O . GLN B 1 68 ? 2.531 -15.609 -9.992 1 97 68 GLN B O 1
ATOM 1723 N N . LEU B 1 69 ? 2.578 -13.492 -9.375 1 96.19 69 LEU B N 1
ATOM 1724 C CA . LEU B 1 69 ? 2.273 -13.016 -10.719 1 96.19 69 LEU B CA 1
ATOM 1725 C C . LEU B 1 69 ? 3.449 -13.25 -11.664 1 96.19 69 LEU B C 1
ATOM 1727 O O . LEU B 1 69 ? 3.254 -13.594 -12.828 1 96.19 69 LEU B O 1
ATOM 1731 N N . CYS B 1 70 ? 4.609 -12.961 -11.164 1 96.38 70 CYS B N 1
ATOM 1732 C CA . CYS B 1 70 ? 5.805 -13.281 -11.938 1 96.38 70 CYS B CA 1
ATOM 1733 C C . CYS B 1 70 ? 5.812 -14.758 -12.336 1 96.38 70 CYS B C 1
ATOM 1735 O O . CYS B 1 70 ? 6.027 -15.086 -13.5 1 96.38 70 CYS B O 1
ATOM 1737 N N . ILE B 1 71 ? 5.562 -15.617 -11.359 1 97 71 ILE B N 1
ATOM 1738 C CA . ILE B 1 71 ? 5.516 -17.047 -11.617 1 97 71 ILE B CA 1
ATOM 1739 C C . ILE B 1 71 ? 4.414 -17.344 -12.633 1 97 71 ILE B C 1
ATOM 1741 O O . ILE B 1 71 ? 4.617 -18.141 -13.562 1 97 71 ILE B O 1
ATOM 1745 N N . ASN B 1 72 ? 3.275 -16.734 -12.492 1 96.94 72 ASN B N 1
ATOM 1746 C CA . ASN B 1 72 ? 2.135 -16.953 -13.375 1 96.94 72 ASN B CA 1
ATOM 1747 C C . ASN B 1 72 ? 2.473 -16.609 -14.82 1 96.94 72 ASN B C 1
ATOM 1749 O O . ASN B 1 72 ? 2.129 -17.359 -15.734 1 96.94 72 ASN B O 1
ATOM 1753 N N . GLU B 1 73 ? 3.096 -15.555 -15 1 95.94 73 GLU B N 1
ATOM 1754 C CA . GLU B 1 73 ? 3.381 -15.07 -16.344 1 95.94 73 GLU B CA 1
ATOM 1755 C C . GLU B 1 73 ? 4.535 -15.852 -16.969 1 95.94 73 GLU B C 1
ATOM 1757 O O . GLU B 1 73 ? 4.523 -16.125 -18.172 1 95.94 73 GLU B O 1
ATOM 1762 N N . CYS B 1 74 ? 5.445 -16.25 -16.172 1 96 74 CYS B N 1
ATOM 1763 C CA . CYS B 1 74 ? 6.734 -16.562 -16.781 1 96 74 CYS B CA 1
ATOM 1764 C C . CYS B 1 74 ? 7.023 -18.047 -16.703 1 96 74 CYS B C 1
ATOM 1766 O O . CYS B 1 74 ? 7.906 -18.547 -17.406 1 96 74 CYS B O 1
ATOM 1768 N N . PHE B 1 75 ? 6.383 -18.734 -15.859 1 96.06 75 PHE B N 1
ATOM 1769 C CA . PHE B 1 75 ? 6.746 -20.125 -15.656 1 96.06 75 PHE B CA 1
ATOM 1770 C C . PHE B 1 75 ? 5.609 -21.047 -16.078 1 96.06 75 PHE B C 1
ATOM 1772 O O . PHE B 1 75 ? 4.434 -20.719 -15.898 1 96.06 75 PHE B O 1
ATOM 1779 N N . ASP B 1 76 ? 5.91 -22.094 -16.641 1 95.69 76 ASP B N 1
ATOM 1780 C CA . ASP B 1 76 ? 4.988 -23.188 -16.891 1 95.69 76 ASP B CA 1
ATOM 1781 C C . ASP B 1 76 ? 5.121 -24.266 -15.812 1 95.69 76 ASP B C 1
ATOM 1783 O O . ASP B 1 76 ? 5.781 -25.281 -16.016 1 95.69 76 ASP B O 1
ATOM 1787 N N . LEU B 1 77 ? 4.441 -24.109 -14.773 1 95.19 77 LEU B N 1
ATOM 1788 C CA . LEU B 1 77 ? 4.641 -24.969 -13.609 1 95.19 77 LEU B CA 1
ATOM 1789 C C . LEU B 1 77 ? 4.031 -26.344 -13.828 1 95.19 77 LEU B C 1
ATOM 1791 O O . LEU B 1 77 ? 4.516 -27.344 -13.289 1 95.19 77 LEU B O 1
ATOM 1795 N N . LYS B 1 78 ? 2.955 -26.344 -14.578 1 94.31 78 LYS B N 1
ATOM 1796 C CA . LYS B 1 78 ? 2.344 -27.641 -14.859 1 94.31 78 LYS B CA 1
ATOM 1797 C C . LYS B 1 78 ? 3.354 -28.594 -15.484 1 94.31 78 LYS B C 1
ATOM 1799 O O . LYS B 1 78 ? 3.486 -29.734 -15.039 1 94.31 78 LYS B O 1
ATOM 1804 N N . SER B 1 79 ? 4.109 -28.125 -16.5 1 93.06 79 SER B N 1
ATOM 1805 C CA . SER B 1 79 ? 5.113 -28.938 -17.172 1 93.06 79 SER B CA 1
ATOM 1806 C C . SER B 1 79 ? 6.238 -29.328 -16.219 1 93.06 79 SER B C 1
ATOM 1808 O O . SER B 1 79 ? 6.832 -30.391 -16.359 1 93.06 79 SER B O 1
ATOM 1810 N N . VAL B 1 80 ? 6.504 -28.453 -15.281 1 92.31 80 VAL B N 1
ATOM 1811 C CA . VAL B 1 80 ? 7.57 -28.719 -14.328 1 92.31 80 VAL B CA 1
ATOM 1812 C C . VAL B 1 80 ? 7.105 -29.766 -13.32 1 92.31 80 VAL B C 1
ATOM 1814 O O . VAL B 1 80 ? 7.836 -30.719 -13.023 1 92.31 80 VAL B O 1
ATOM 1817 N N . ILE B 1 81 ? 5.941 -29.609 -12.852 1 91.12 81 ILE B N 1
ATOM 1818 C CA . ILE B 1 81 ? 5.387 -30.5 -11.836 1 91.12 81 ILE B CA 1
ATOM 1819 C C . ILE B 1 81 ? 5.195 -31.891 -12.414 1 91.12 81 ILE B C 1
ATOM 1821 O O . ILE B 1 81 ? 5.422 -32.906 -11.719 1 91.12 81 ILE B O 1
ATOM 1825 N N . THR B 1 82 ? 4.887 -32 -13.672 1 91.81 82 THR B N 1
ATOM 1826 C CA . THR B 1 82 ? 4.688 -33.312 -14.312 1 91.81 82 THR B CA 1
ATOM 1827 C C . THR B 1 82 ? 6.023 -33.906 -14.75 1 91.81 82 THR B C 1
ATOM 1829 O O . THR B 1 82 ? 6.082 -35.062 -15.188 1 91.81 82 THR B O 1
ATOM 1832 N N . GLY B 1 83 ? 7.133 -33.125 -14.672 1 88.44 83 GLY B N 1
ATOM 1833 C CA . GLY B 1 83 ? 8.461 -33.625 -14.961 1 88.44 83 GLY B CA 1
ATOM 1834 C C . GLY B 1 83 ? 8.875 -33.438 -16.406 1 88.44 83 GLY B C 1
ATOM 1835 O O . GLY B 1 83 ? 9.922 -33.938 -16.828 1 88.44 83 GLY B O 1
ATOM 1836 N N . GLU B 1 84 ? 8.109 -32.75 -17.188 1 91.75 84 GLU B N 1
ATOM 1837 C CA . GLU B 1 84 ? 8.398 -32.531 -18.609 1 91.75 84 GLU B CA 1
ATOM 1838 C C . GLU B 1 84 ? 9.492 -31.5 -18.812 1 91.75 84 GLU B C 1
ATOM 1840 O O . GLU B 1 84 ? 10.148 -31.469 -19.844 1 91.75 84 GLU B O 1
ATOM 1845 N N . TYR B 1 85 ? 9.531 -30.609 -17.828 1 90.06 85 TYR B N 1
ATOM 1846 C CA . TYR B 1 85 ? 10.516 -29.531 -17.922 1 90.06 85 TYR B CA 1
ATOM 1847 C C . TYR B 1 85 ? 11.133 -29.234 -16.562 1 90.06 85 TYR B C 1
ATOM 1849 O O . TYR B 1 85 ? 10.492 -29.438 -15.523 1 90.06 85 TYR B O 1
ATOM 1857 N N . LYS B 1 86 ? 12.391 -28.828 -16.547 1 89.94 86 LYS B N 1
ATOM 1858 C CA . LYS B 1 86 ? 13.07 -28.391 -15.328 1 89.94 86 LYS B CA 1
ATOM 1859 C C . LYS B 1 86 ? 13.766 -27.047 -15.547 1 89.94 86 LYS B C 1
ATOM 1861 O O . LYS B 1 86 ? 14.422 -26.844 -16.562 1 89.94 86 LYS B O 1
ATOM 1866 N N . TYR B 1 87 ? 13.594 -26.234 -14.656 1 91.31 87 TYR B N 1
ATOM 1867 C CA . TYR B 1 87 ? 14.273 -24.953 -14.719 1 91.31 87 TYR B CA 1
ATOM 1868 C C . TYR B 1 87 ? 15.617 -25.016 -14 1 91.31 87 TYR B C 1
ATOM 1870 O O . TYR B 1 87 ? 15.742 -25.641 -12.945 1 91.31 87 TYR B O 1
ATOM 1878 N N . THR B 1 88 ? 16.594 -24.359 -14.609 1 91.31 88 THR B N 1
ATOM 1879 C CA . THR B 1 88 ? 17.859 -24.125 -13.898 1 91.31 88 THR B CA 1
ATOM 1880 C C . THR B 1 88 ? 17.812 -22.812 -13.133 1 91.31 88 THR B C 1
ATOM 1882 O O . THR B 1 88 ? 16.969 -21.953 -13.406 1 91.31 88 THR B O 1
ATOM 1885 N N . TYR B 1 89 ? 18.719 -22.672 -12.188 1 91.44 89 TYR B N 1
ATOM 1886 C CA . TYR B 1 89 ? 18.812 -21.422 -11.43 1 91.44 89 TYR B CA 1
ATOM 1887 C C . TYR B 1 89 ? 19.062 -20.25 -12.359 1 91.44 89 TYR B C 1
ATOM 1889 O O . TYR B 1 89 ? 18.469 -19.188 -12.195 1 91.44 89 TYR B O 1
ATOM 1897 N N . GLU B 1 90 ? 19.922 -20.406 -13.336 1 92.19 90 GLU B N 1
ATOM 1898 C CA . GLU B 1 90 ? 20.281 -19.344 -14.273 1 92.19 90 GLU B CA 1
ATOM 1899 C C . GLU B 1 90 ? 19.078 -18.906 -15.094 1 92.19 90 GLU B C 1
ATOM 1901 O O . GLU B 1 90 ? 18.891 -17.719 -15.352 1 92.19 90 GLU B O 1
ATOM 1906 N N . GLU B 1 91 ? 18.312 -19.891 -15.523 1 93.69 91 GLU B N 1
ATOM 1907 C CA . GLU B 1 91 ? 17.094 -19.578 -16.266 1 93.69 91 GLU B CA 1
ATOM 1908 C C . GLU B 1 91 ? 16.125 -18.734 -15.422 1 93.69 91 GLU B C 1
ATOM 1910 O O . GLU B 1 91 ? 15.578 -17.75 -15.898 1 93.69 91 GLU B O 1
ATOM 1915 N N . VAL B 1 92 ? 15.977 -19.188 -14.172 1 95 92 VAL B N 1
ATOM 1916 C CA . VAL B 1 92 ? 15.078 -18.484 -13.273 1 95 92 VAL B CA 1
ATOM 1917 C C . VAL B 1 92 ? 15.578 -17.062 -13.055 1 95 92 VAL B C 1
ATOM 1919 O O . VAL B 1 92 ? 14.797 -16.109 -13.102 1 95 92 VAL B O 1
ATOM 1922 N N . GLU B 1 93 ? 16.844 -16.906 -12.82 1 95.25 93 GLU B N 1
ATOM 1923 C CA . GLU B 1 93 ? 17.453 -15.586 -12.641 1 95.25 93 GLU B CA 1
ATOM 1924 C C . GLU B 1 93 ? 17.188 -14.68 -13.836 1 95.25 93 GLU B C 1
ATOM 1926 O O . GLU B 1 93 ? 16.797 -13.523 -13.672 1 95.25 93 GLU B O 1
ATOM 1931 N N . ASN B 1 94 ? 17.344 -15.195 -14.992 1 96.62 94 ASN B N 1
ATOM 1932 C CA . ASN B 1 94 ? 17.125 -14.43 -16.203 1 96.62 94 ASN B CA 1
ATOM 1933 C C . ASN B 1 94 ? 15.656 -14.047 -16.375 1 96.62 94 ASN B C 1
ATOM 1935 O O . ASN B 1 94 ? 15.344 -12.938 -16.797 1 96.62 94 ASN B O 1
ATOM 1939 N N . ILE B 1 95 ? 14.82 -15.016 -16.078 1 96.56 95 ILE B N 1
ATOM 1940 C CA . ILE B 1 95 ? 13.383 -14.781 -16.172 1 96.56 95 ILE B CA 1
ATOM 1941 C C . ILE B 1 95 ? 12.977 -13.648 -15.234 1 96.56 95 ILE B C 1
ATOM 1943 O O . ILE B 1 95 ? 12.266 -12.727 -15.633 1 96.56 95 ILE B O 1
ATOM 1947 N N . VAL B 1 96 ? 13.453 -13.695 -13.992 1 96.94 96 VAL B N 1
ATOM 1948 C CA . VAL B 1 96 ? 13.109 -12.688 -12.992 1 96.94 96 VAL B CA 1
ATOM 1949 C C . VAL B 1 96 ? 13.68 -11.336 -13.406 1 96.94 96 VAL B C 1
ATOM 1951 O O . VAL B 1 96 ? 13 -10.312 -13.281 1 96.94 96 VAL B O 1
ATOM 1954 N N . LEU B 1 97 ? 14.906 -11.297 -13.891 1 97.75 97 LEU B N 1
ATOM 1955 C CA . LEU B 1 97 ? 15.516 -10.062 -14.367 1 97.75 97 LEU B CA 1
ATOM 1956 C C . LEU B 1 97 ? 14.695 -9.438 -15.484 1 97.75 97 LEU B C 1
ATOM 1958 O O . LEU B 1 97 ? 14.445 -8.227 -15.484 1 97.75 97 LEU B O 1
ATOM 1962 N N . GLN B 1 98 ? 14.273 -10.234 -16.422 1 97.62 98 GLN B N 1
ATOM 1963 C CA . GLN B 1 98 ? 13.477 -9.742 -17.547 1 97.62 98 GLN B CA 1
ATOM 1964 C C . GLN B 1 98 ? 12.125 -9.203 -17.062 1 97.62 98 GLN B C 1
ATOM 1966 O O . GLN B 1 98 ? 11.664 -8.164 -17.531 1 97.62 98 GLN B O 1
ATOM 1971 N N . PHE B 1 99 ? 11.539 -9.992 -16.156 1 97 99 PHE B N 1
ATOM 1972 C CA . PHE B 1 99 ? 10.273 -9.539 -15.586 1 97 99 PHE B CA 1
ATOM 1973 C C . PHE B 1 99 ? 10.438 -8.195 -14.891 1 97 99 PHE B C 1
ATOM 1975 O O . PHE B 1 99 ? 9.633 -7.281 -15.094 1 97 99 PHE B O 1
ATOM 1982 N N . ASN B 1 100 ? 11.461 -8.023 -14.094 1 95.88 100 ASN B N 1
ATOM 1983 C CA . ASN B 1 100 ? 11.742 -6.781 -13.383 1 95.88 100 ASN B CA 1
ATOM 1984 C C . ASN B 1 100 ? 11.953 -5.621 -14.352 1 95.88 100 ASN B C 1
ATOM 1986 O O . ASN B 1 100 ? 11.461 -4.516 -14.125 1 95.88 100 ASN B O 1
ATOM 1990 N N . GLU B 1 101 ? 12.656 -5.852 -15.391 1 95.69 101 GLU B N 1
ATOM 1991 C CA . GLU B 1 101 ? 12.914 -4.824 -16.391 1 95.69 101 GLU B CA 1
ATOM 1992 C C . GLU B 1 101 ? 11.633 -4.449 -17.141 1 95.69 101 GLU B C 1
ATOM 1994 O O . GLU B 1 101 ? 11.352 -3.266 -17.344 1 95.69 101 GLU B O 1
ATOM 1999 N N . LYS B 1 102 ? 10.883 -5.43 -17.5 1 94.69 102 LYS B N 1
ATOM 2000 C CA . LYS B 1 102 ? 9.664 -5.234 -18.281 1 94.69 102 LYS B CA 1
ATOM 2001 C C . LYS B 1 102 ? 8.648 -4.387 -17.516 1 94.69 102 LYS B C 1
ATOM 2003 O O . LYS B 1 102 ? 7.98 -3.535 -18.109 1 94.69 102 LYS B O 1
ATOM 2008 N N . TYR B 1 103 ? 8.508 -4.703 -16.234 1 93.56 103 TYR B N 1
ATOM 2009 C CA . TYR B 1 103 ? 7.461 -4.051 -15.453 1 93.56 103 TYR B CA 1
ATOM 2010 C C . TYR B 1 103 ? 8.055 -3.004 -14.516 1 93.56 103 TYR B C 1
ATOM 2012 O O . TYR B 1 103 ? 7.32 -2.359 -13.758 1 93.56 103 TYR B O 1
ATOM 2020 N N . ASN B 1 104 ? 9.367 -2.82 -14.578 1 91.56 104 ASN B N 1
ATOM 2021 C CA . ASN B 1 104 ? 10.07 -1.854 -13.742 1 91.56 104 ASN B CA 1
ATOM 2022 C C . ASN B 1 104 ? 9.805 -2.096 -12.258 1 91.56 104 ASN B C 1
ATOM 2024 O O . ASN B 1 104 ? 9.383 -1.184 -11.547 1 91.56 104 ASN B O 1
ATOM 2028 N N . VAL B 1 105 ? 9.969 -3.396 -11.883 1 92 105 VAL B N 1
ATOM 2029 C CA . VAL B 1 105 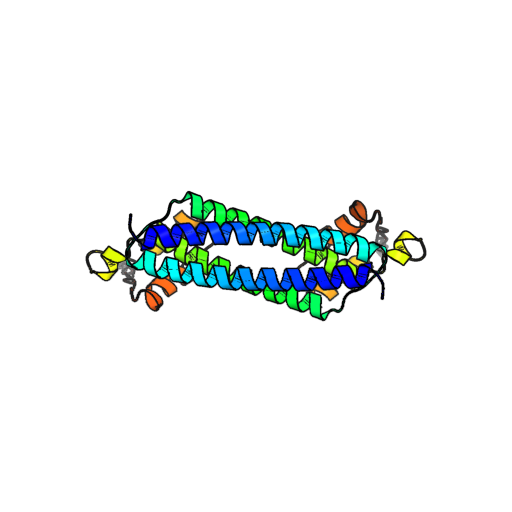? 9.852 -3.793 -10.484 1 92 105 VAL B CA 1
ATOM 2030 C C . VAL B 1 105 ? 11.148 -4.453 -10.016 1 92 105 VAL B C 1
ATOM 2032 O O . VAL B 1 105 ? 12.109 -4.543 -10.781 1 92 105 VAL B O 1
ATOM 2035 N N . ALA B 1 106 ? 11.219 -4.754 -8.711 1 91.81 106 ALA B N 1
ATOM 2036 C CA . ALA B 1 106 ? 12.445 -5.324 -8.156 1 91.81 106 ALA B CA 1
ATOM 2037 C C . ALA B 1 106 ? 12.141 -6.543 -7.293 1 91.81 106 ALA B C 1
ATOM 2039 O O . ALA B 1 106 ? 12.391 -6.535 -6.086 1 91.81 106 ALA B O 1
ATOM 2040 N N . ILE B 1 107 ? 11.625 -7.516 -7.902 1 94.69 107 ILE B N 1
ATOM 2041 C CA . ILE B 1 107 ? 11.406 -8.773 -7.203 1 94.69 107 ILE B CA 1
ATOM 2042 C C . ILE B 1 107 ? 12.75 -9.469 -6.957 1 94.69 107 ILE B C 1
ATOM 2044 O O . ILE B 1 107 ? 13.609 -9.484 -7.836 1 94.69 107 ILE B O 1
ATOM 2048 N N . LEU B 1 108 ? 12.961 -9.93 -5.859 1 95.12 108 LEU B N 1
ATOM 2049 C CA . LEU B 1 108 ? 14.195 -10.648 -5.547 1 95.12 108 LEU B CA 1
ATOM 2050 C C . LEU B 1 108 ? 14.133 -12.086 -6.043 1 95.12 108 LEU B C 1
ATOM 2052 O O . LEU B 1 108 ? 13.141 -12.781 -5.812 1 95.12 108 LEU B O 1
ATOM 2056 N N . ILE B 1 109 ? 15.164 -12.531 -6.637 1 95 109 ILE B N 1
ATOM 2057 C CA . ILE B 1 109 ? 15.234 -13.875 -7.184 1 95 109 ILE B CA 1
ATOM 2058 C C . ILE B 1 109 ? 15.039 -14.898 -6.066 1 95 109 ILE B C 1
ATOM 2060 O O . ILE B 1 109 ? 14.406 -15.938 -6.27 1 95 109 ILE B O 1
ATOM 2064 N N . LYS B 1 110 ? 15.586 -14.602 -4.973 1 94.69 110 LYS B N 1
ATOM 2065 C CA . LYS B 1 110 ? 15.477 -15.531 -3.846 1 94.69 110 LYS B CA 1
ATOM 2066 C C . LYS B 1 110 ? 14.016 -15.781 -3.48 1 94.69 110 LYS B C 1
ATOM 2068 O O . LYS B 1 110 ? 13.656 -16.891 -3.059 1 94.69 110 LYS B O 1
ATOM 2073 N N . ASP B 1 111 ? 13.172 -14.812 -3.562 1 95.56 111 ASP B N 1
ATOM 2074 C CA . ASP B 1 111 ? 11.758 -14.961 -3.223 1 95.56 111 ASP B CA 1
ATOM 2075 C C . ASP B 1 111 ? 11.039 -15.859 -4.234 1 95.56 111 ASP B C 1
ATOM 2077 O O . ASP B 1 111 ? 10.164 -16.641 -3.867 1 95.56 111 ASP B O 1
ATOM 2081 N N . VAL B 1 112 ? 11.391 -15.719 -5.461 1 96.19 112 VAL B N 1
ATOM 2082 C CA . VAL B 1 112 ? 10.82 -16.578 -6.492 1 96.19 112 VAL B CA 1
ATOM 2083 C C . VAL B 1 112 ? 11.266 -18.016 -6.27 1 96.19 112 VAL B C 1
ATOM 2085 O O . VAL B 1 112 ? 10.445 -18.938 -6.305 1 96.19 112 VAL B O 1
ATOM 2088 N N . CYS B 1 113 ? 12.547 -18.172 -5.984 1 94.75 113 CYS B N 1
ATOM 2089 C CA . CYS B 1 113 ? 13.078 -19.516 -5.742 1 94.75 113 CYS B CA 1
ATOM 2090 C C . CYS B 1 113 ? 12.406 -20.156 -4.535 1 94.75 113 CYS B C 1
ATOM 2092 O O . CYS B 1 113 ? 12.086 -21.344 -4.562 1 94.75 113 CYS B O 1
ATOM 2094 N N . LYS B 1 114 ? 12.281 -19.406 -3.561 1 94.88 114 LYS B N 1
ATOM 2095 C CA . LYS B 1 114 ? 11.617 -19.906 -2.357 1 94.88 114 LYS B CA 1
ATOM 2096 C C . LYS B 1 114 ? 10.211 -20.406 -2.67 1 94.88 114 LYS B C 1
ATOM 2098 O O . LYS B 1 114 ? 9.805 -21.469 -2.211 1 94.88 114 LYS B O 1
ATOM 2103 N N . GLU B 1 115 ? 9.461 -19.625 -3.387 1 95.81 115 GLU B N 1
ATOM 2104 C CA . GLU B 1 115 ? 8.102 -20.031 -3.744 1 95.81 115 GLU B CA 1
ATOM 2105 C C . GLU B 1 115 ? 8.109 -21.297 -4.586 1 95.81 115 GLU B C 1
ATOM 2107 O O . GLU B 1 115 ? 7.309 -22.203 -4.352 1 95.81 115 GLU B O 1
ATOM 2112 N N . LEU B 1 116 ? 8.977 -21.297 -5.543 1 96 116 LEU B N 1
ATOM 2113 C CA . LEU B 1 116 ? 9.062 -22.484 -6.391 1 96 116 LEU B CA 1
ATOM 2114 C C . LEU B 1 116 ? 9.367 -23.734 -5.562 1 96 116 LEU B C 1
ATOM 2116 O O . LEU B 1 116 ? 8.734 -24.766 -5.738 1 96 116 LEU B O 1
ATOM 2120 N N . GLN B 1 117 ? 10.273 -23.578 -4.668 1 94.19 117 GLN B N 1
ATOM 2121 C CA . GLN B 1 117 ? 10.703 -24.703 -3.861 1 94.19 117 GLN B CA 1
ATOM 2122 C C . GLN B 1 117 ? 9.656 -25.078 -2.824 1 94.19 117 GLN B C 1
ATOM 2124 O O . GLN B 1 117 ? 9.203 -26.234 -2.775 1 94.19 117 GLN B O 1
ATOM 2129 N N . PHE B 1 118 ? 9.219 -24.156 -2.068 1 93.94 118 PHE B N 1
ATOM 2130 C CA . PHE B 1 118 ? 8.453 -24.484 -0.871 1 93.94 118 PHE B CA 1
ATOM 2131 C C . PHE B 1 118 ? 6.965 -24.547 -1.185 1 93.94 118 PHE B C 1
ATOM 2133 O O . PHE B 1 118 ? 6.238 -25.344 -0.603 1 93.94 118 PHE B O 1
ATOM 2140 N N . THR B 1 119 ? 6.488 -23.703 -2.027 1 95.56 119 THR B N 1
ATOM 2141 C CA . THR B 1 119 ? 5.059 -23.672 -2.332 1 95.56 119 THR B CA 1
ATOM 2142 C C . THR B 1 119 ? 4.719 -24.703 -3.414 1 95.56 119 THR B C 1
ATOM 2144 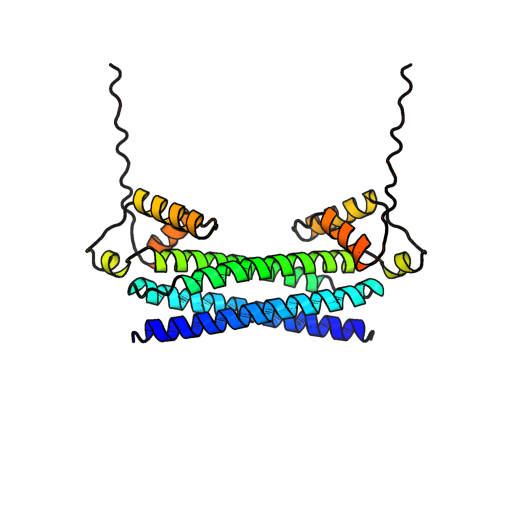O O . THR B 1 119 ? 3.697 -25.375 -3.33 1 95.56 119 THR B O 1
ATOM 2147 N N . TYR B 1 120 ? 5.629 -24.828 -4.355 1 95.69 120 TYR B N 1
ATOM 2148 C CA . TYR B 1 120 ? 5.281 -25.656 -5.508 1 95.69 120 TYR B CA 1
ATOM 2149 C C . TYR B 1 120 ? 6.082 -26.953 -5.52 1 95.69 120 TYR B C 1
ATOM 2151 O O . TYR B 1 120 ? 5.852 -27.828 -6.359 1 95.69 120 TYR B O 1
ATOM 2159 N N . GLY B 1 121 ? 7.098 -27.062 -4.648 1 91.75 121 GLY B N 1
ATOM 2160 C CA . GLY B 1 121 ? 7.875 -28.281 -4.543 1 91.75 121 GLY B CA 1
ATOM 2161 C C . GLY B 1 121 ? 8.867 -28.469 -5.676 1 91.75 121 GLY B C 1
ATOM 2162 O O . GLY B 1 121 ? 9.172 -29.594 -6.074 1 91.75 121 GLY B O 1
ATOM 2163 N N . ILE B 1 122 ? 9.219 -27.391 -6.258 1 90.88 122 ILE B N 1
ATOM 2164 C CA . ILE B 1 122 ? 10.125 -27.453 -7.398 1 90.88 122 ILE B CA 1
ATOM 2165 C C . ILE B 1 122 ? 11.555 -27.156 -6.941 1 90.88 122 ILE B C 1
ATOM 2167 O O . ILE B 1 122 ? 11.828 -26.094 -6.375 1 90.88 122 ILE B O 1
ATOM 2171 N N . ASP B 1 123 ? 12.414 -28.047 -7.086 1 83.06 123 ASP B N 1
ATOM 2172 C CA . ASP B 1 123 ? 13.836 -27.891 -6.789 1 83.06 123 ASP B CA 1
ATOM 2173 C C . ASP B 1 123 ? 14.602 -27.406 -8.016 1 83.06 123 ASP B C 1
ATOM 2175 O O . ASP B 1 123 ? 14.422 -27.922 -9.117 1 83.06 123 ASP B O 1
ATOM 2179 N N . MET B 1 124 ? 15.172 -26.312 -7.863 1 75.94 124 MET B N 1
ATOM 2180 C CA . MET B 1 124 ? 15.961 -25.797 -8.977 1 75.94 124 MET B CA 1
ATOM 2181 C C . MET B 1 124 ? 17.281 -26.547 -9.094 1 75.94 124 MET B C 1
ATOM 2183 O O . MET B 1 124 ? 17.875 -26.938 -8.086 1 75.94 124 MET B O 1
ATOM 2187 N N . ASP B 1 125 ? 17.5 -27.031 -10.266 1 67.5 125 ASP B N 1
ATOM 2188 C CA . ASP B 1 125 ? 18.797 -27.672 -10.508 1 67.5 125 ASP B CA 1
ATOM 2189 C C . ASP B 1 125 ? 19.922 -26.656 -10.422 1 67.5 125 ASP B C 1
ATOM 2191 O O . ASP B 1 125 ? 19.844 -25.578 -11.008 1 67.5 125 ASP B O 1
ATOM 2195 N N . ILE B 1 126 ? 20.5 -26.594 -9.281 1 53.94 126 ILE B N 1
ATOM 2196 C CA . ILE B 1 126 ? 21.688 -25.75 -9.156 1 53.94 126 ILE B CA 1
ATOM 2197 C C . ILE B 1 126 ? 22.703 -26.125 -10.234 1 53.94 126 ILE B C 1
ATOM 2199 O O . ILE B 1 126 ? 23.188 -27.25 -10.266 1 53.94 126 ILE B O 1
ATOM 2203 N N . THR B 1 127 ? 22.344 -26 -11.492 1 50.25 127 THR B N 1
ATOM 2204 C CA . THR B 1 127 ? 23.484 -26.234 -12.383 1 50.25 127 THR B CA 1
ATOM 2205 C C . THR B 1 127 ? 24.703 -25.453 -11.93 1 50.25 127 THR B C 1
ATOM 2207 O O . THR B 1 127 ? 24.656 -24.219 -11.852 1 50.25 127 THR B O 1
ATOM 2210 N N . ARG B 1 128 ? 25.391 -25.938 -10.945 1 41.72 128 ARG B N 1
ATOM 2211 C CA . ARG B 1 128 ? 26.719 -25.422 -10.609 1 41.72 128 ARG B CA 1
ATOM 2212 C C . ARG B 1 128 ? 27.516 -25.078 -11.867 1 41.72 128 ARG B C 1
ATOM 2214 O O . ARG B 1 128 ? 27.609 -25.891 -12.789 1 41.72 128 ARG B O 1
ATOM 2221 N N . THR B 1 129 ? 27.359 -23.891 -12.414 1 40.44 129 THR B N 1
ATOM 2222 C CA . THR B 1 129 ? 28.438 -23.578 -13.344 1 40.44 129 THR B CA 1
ATOM 2223 C C . THR B 1 129 ? 29.719 -24.297 -12.953 1 40.44 129 THR B C 1
ATOM 2225 O O . THR B 1 129 ? 30.234 -24.109 -11.844 1 40.44 129 THR B O 1
ATOM 2228 N N . THR B 1 130 ? 29.922 -25.5 -13.359 1 40.47 130 THR B N 1
ATOM 2229 C CA . THR B 1 130 ? 31.266 -26.062 -13.25 1 40.47 130 THR B CA 1
ATOM 2230 C C . THR B 1 130 ? 32.312 -24.984 -13.477 1 40.47 130 THR B C 1
ATOM 2232 O O . THR B 1 130 ? 32.344 -24.344 -14.523 1 40.47 130 THR B O 1
ATOM 2235 N N . ARG B 1 131 ? 32.781 -24.328 -12.508 1 36.38 131 ARG B N 1
ATOM 2236 C CA . ARG B 1 131 ? 34 -23.516 -12.633 1 36.38 131 ARG B CA 1
ATOM 2237 C C . ARG B 1 131 ? 35 -24.172 -13.562 1 36.38 131 ARG B C 1
ATOM 2239 O O . ARG B 1 131 ? 35.438 -25.297 -13.32 1 36.38 131 ARG B O 1
ATOM 2246 N N . VAL B 1 132 ? 34.875 -23.797 -14.773 1 37.94 132 VAL B N 1
ATOM 2247 C CA . VAL B 1 132 ? 36 -24.188 -15.648 1 37.94 132 VAL B CA 1
ATOM 2248 C C . VAL B 1 132 ? 37.312 -23.812 -15 1 37.94 132 VAL B C 1
ATOM 2250 O O . VAL B 1 132 ? 37.562 -22.641 -14.688 1 37.94 132 VAL B O 1
ATOM 2253 N N . SER B 1 133 ? 37.906 -24.656 -14.234 1 36.94 133 SER B N 1
ATOM 2254 C CA . SER B 1 133 ? 39.281 -24.562 -13.773 1 36.94 133 SER B CA 1
ATOM 2255 C C . SER B 1 133 ? 40.219 -24.172 -14.906 1 36.94 133 SER B C 1
ATOM 2257 O O . SER B 1 133 ? 40.344 -24.906 -15.891 1 36.94 133 SER B O 1
ATOM 2259 N N . THR B 1 134 ? 40.25 -22.875 -15.328 1 36.69 134 THR B N 1
ATOM 2260 C CA . THR B 1 134 ? 41.312 -22.484 -16.234 1 36.69 134 THR B CA 1
ATOM 2261 C C . THR B 1 134 ? 42.656 -23.094 -15.797 1 36.69 134 THR B C 1
ATOM 2263 O O . THR B 1 134 ? 43.094 -22.859 -14.68 1 36.69 134 THR B O 1
ATOM 2266 N N . ALA B 1 135 ? 43.125 -24.188 -16.25 1 35.09 135 ALA B N 1
ATOM 2267 C CA . ALA B 1 135 ? 44.5 -24.625 -16.203 1 35.09 135 ALA B CA 1
ATOM 2268 C C . ALA B 1 135 ? 45.469 -23.5 -16.609 1 35.09 135 ALA B C 1
ATOM 2270 O O . ALA B 1 135 ? 45.219 -22.781 -17.578 1 35.09 135 ALA B O 1
ATOM 2271 N N . GLN B 1 136 ? 46.156 -22.797 -15.703 1 32.06 136 GLN B N 1
ATOM 2272 C CA . GLN B 1 136 ? 47.312 -21.922 -15.953 1 32.06 136 GLN B CA 1
ATOM 2273 C C . GLN B 1 136 ? 48.219 -22.516 -17.016 1 32.06 136 GLN B C 1
ATOM 2275 O O . GLN B 1 136 ? 48.781 -23.594 -16.828 1 32.06 136 GLN B O 1
ATOM 2280 N N . VAL B 1 137 ? 47.938 -22.125 -18.359 1 26.58 137 VAL B N 1
ATOM 2281 C CA . VAL B 1 137 ? 49.094 -22.234 -19.234 1 26.58 137 VAL B CA 1
ATOM 2282 C C . VAL B 1 137 ? 50.094 -21.094 -18.938 1 26.58 137 VAL B C 1
ATOM 2284 O O . VAL B 1 137 ? 49.656 -19.969 -18.672 1 26.58 137 VAL B O 1
#

Foldseek 3Di:
DPPVVVVVVVVVVVVVVVVVVVVVVVVVVVVVVVVCVVVVNDDDCVVVVVVVVVVVVVVVVVLLVVLVVLCVPQPDLVCQLVPVDAAALVNLVVSQVVVCVVVVHDRDSVSNQCCCCPVSVHDHDPPPPPPPPPDDD/DPPVVVVVVVVVVVVVVVVVVVVVVVVVVVVVVVVCVVVVNDDDCVVVVVVVVVVVVVVVVVLLVVLVVLCVPQPDLVCQLVPNDAAALVNLVVSQVVVCVVVVHDRDSVSNQCCCCPVSVHDHDPPPPPPPPPDDD

Sequence (274 aa):
MNMLYENGVDKLLSLSRNISELYRELNEMTRILTDCNRESVKFDRLYVKELLWKKEDVIEKYDQLLVQLCINECFDLKSVITGEYKYTYEEVENIVLQFNEKYNVAILIKDVCKELQFTYGIDMDITRTTRVSTAQVMNMLYENGVDKLLSLSRNISELYRELNEMTRILTDCNRESVKFDRLYVKELLWKKEDVIEKYDQLLVQLCINECFDLKSVITGEYKYTYEEVENIVLQFNEKYNVAILIKDVCKELQFTYGIDMDITRTTRVSTAQV

Solvent-accessible surface area (backbone atoms only — not comparable to full-atom values): 15286 Å² total; per-residue (Å²): 131,60,67,61,53,55,52,46,50,52,47,52,53,51,47,53,52,49,52,52,49,45,42,53,47,41,51,50,48,40,52,50,44,53,58,27,25,53,64,45,52,62,69,64,65,67,59,54,54,50,54,53,54,49,50,54,52,41,51,52,42,50,50,54,34,49,45,49,48,48,45,29,72,72,43,59,38,36,44,37,75,74,64,77,41,83,58,38,48,68,56,49,48,50,50,48,51,51,50,19,64,75,69,70,51,83,77,55,59,67,58,48,50,46,42,37,32,73,74,68,65,42,76,61,43,70,70,65,75,71,73,73,76,76,75,85,125,132,58,68,61,53,57,53,47,51,52,46,51,53,51,45,52,51,49,51,51,49,47,42,53,45,43,51,50,46,39,54,49,42,52,56,27,26,55,65,46,51,63,72,64,65,68,59,55,53,51,53,53,54,49,50,53,52,42,52,51,42,50,52,54,34,48,45,49,48,49,45,29,70,71,44,60,38,35,45,38,76,74,64,77,41,83,59,39,48,67,56,50,48,51,52,48,51,50,51,19,63,74,68,71,52,82,77,56,59,67,60,47,51,47,43,38,34,72,76,66,65,41,77,61,43,70,69,67,74,71,74,74,75,74,74,85,124

pLDDT: mean 88.29, std 16.16, range [26.58, 97.75]

Radius of gyration: 24.97 Å; Cα contacts (8 Å, |Δi|>4): 269; chains: 2; bounding box: 66×70×41 Å